Protein AF-N1PRI1-F1 (afdb_monomer_lite)

Structure (mmCIF, N/CA/C/O backbone):
data_AF-N1PRI1-F1
#
_entry.id   AF-N1PRI1-F1
#
loop_
_atom_site.group_PDB
_atom_site.id
_atom_site.type_symbol
_atom_site.label_atom_id
_atom_site.label_alt_id
_atom_site.label_comp_id
_atom_site.label_asym_id
_atom_site.label_entity_id
_atom_site.label_seq_id
_atom_site.pdbx_PDB_ins_code
_atom_site.Cartn_x
_atom_site.Cartn_y
_atom_site.Cartn_z
_atom_site.occupancy
_atom_site.B_iso_or_equiv
_atom_site.auth_seq_id
_atom_site.auth_comp_id
_atom_site.auth_asym_id
_atom_site.auth_atom_id
_atom_site.pdbx_PDB_model_num
ATOM 1 N N . MET A 1 1 ? -29.665 56.316 53.469 1.00 35.09 1 MET A N 1
ATOM 2 C CA . MET A 1 1 ? -28.382 56.824 52.948 1.00 35.09 1 MET A CA 1
ATOM 3 C C . MET A 1 1 ? -27.342 55.736 53.162 1.00 35.09 1 MET A C 1
ATOM 5 O O . MET A 1 1 ? -27.206 55.284 54.284 1.00 35.09 1 MET A O 1
ATOM 9 N N . ILE A 1 2 ? -26.775 55.249 52.055 1.00 40.19 2 ILE A N 1
ATOM 10 C CA . ILE A 1 2 ? -25.400 54.769 51.827 1.00 40.19 2 ILE A CA 1
ATOM 11 C C . ILE A 1 2 ? -24.585 54.358 53.072 1.00 40.19 2 ILE A C 1
ATOM 13 O O . ILE A 1 2 ? -24.316 55.205 53.916 1.00 40.19 2 ILE A O 1
ATOM 17 N N . SER A 1 3 ? -24.098 53.111 53.114 1.00 43.28 3 SER A N 1
ATOM 18 C CA . SER A 1 3 ? -22.657 52.758 53.095 1.00 43.28 3 SER A CA 1
ATOM 19 C C . SER A 1 3 ? -22.428 51.324 53.596 1.00 43.28 3 SER A C 1
ATOM 21 O O . SER A 1 3 ? -23.046 50.913 54.574 1.00 43.28 3 SER A O 1
ATOM 23 N N . GLY A 1 4 ? -21.543 50.569 52.937 1.00 40.75 4 GLY A N 1
ATOM 24 C CA . GLY A 1 4 ? -21.143 49.226 53.377 1.00 40.75 4 GLY A CA 1
ATOM 25 C C . GLY A 1 4 ? -20.496 48.369 52.291 1.00 40.75 4 GLY A C 1
ATOM 26 O O . GLY A 1 4 ? -20.922 47.246 52.053 1.00 40.75 4 GLY A O 1
ATOM 27 N N . LEU A 1 5 ? -19.512 48.935 51.593 1.00 53.53 5 LEU A N 1
ATOM 28 C CA . LEU A 1 5 ? -18.576 48.227 50.728 1.00 53.53 5 LEU A CA 1
ATOM 29 C C . LEU A 1 5 ? -17.560 47.531 51.645 1.00 53.53 5 LEU A C 1
ATOM 31 O O . LEU A 1 5 ? -16.756 48.243 52.223 1.00 53.53 5 LEU A O 1
ATOM 35 N N . GLU A 1 6 ? -17.619 46.208 51.820 1.00 56.66 6 GLU A N 1
ATOM 36 C CA . GLU A 1 6 ? -16.522 45.378 52.360 1.00 56.66 6 GLU A CA 1
ATOM 37 C C . GLU A 1 6 ? -16.972 43.915 52.467 1.00 56.66 6 GLU A C 1
ATOM 39 O O . GLU A 1 6 ? -17.713 43.546 53.370 1.00 56.66 6 GLU A O 1
ATOM 44 N N . ALA A 1 7 ? -16.540 43.087 51.514 1.00 46.94 7 ALA A N 1
ATOM 45 C CA . ALA A 1 7 ? -16.162 41.688 51.734 1.00 46.94 7 ALA A CA 1
ATOM 46 C C . ALA A 1 7 ? -15.717 41.090 50.392 1.00 46.94 7 ALA A C 1
ATOM 48 O O . ALA A 1 7 ? -16.424 40.305 49.760 1.00 46.94 7 ALA A O 1
ATOM 49 N N . LEU A 1 8 ? -14.518 41.477 49.950 1.00 44.34 8 LEU A N 1
ATOM 50 C CA . LEU A 1 8 ? -13.721 40.602 49.097 1.00 44.34 8 LEU A CA 1
ATOM 51 C C . LEU A 1 8 ? -13.393 39.366 49.943 1.00 44.34 8 LEU A C 1
ATOM 53 O O . LEU A 1 8 ? -12.513 39.406 50.800 1.00 44.34 8 LEU A O 1
ATOM 57 N N . GLY A 1 9 ? -14.172 38.302 49.752 1.00 42.59 9 GLY A N 1
ATOM 58 C CA . GLY A 1 9 ? -13.832 36.977 50.255 1.00 42.59 9 GLY A CA 1
ATOM 59 C C . GLY A 1 9 ? -12.547 36.469 49.586 1.00 42.59 9 GLY A C 1
ATOM 60 O O . GLY A 1 9 ? -12.235 36.900 48.472 1.00 42.59 9 GLY A O 1
ATOM 61 N N . PRO A 1 10 ? -11.781 35.587 50.248 1.00 40.31 10 PRO A N 1
ATOM 62 C CA . PRO A 1 10 ? -10.450 35.202 49.798 1.00 40.31 10 PRO A CA 1
ATOM 63 C C . PRO A 1 10 ? -10.501 34.542 48.419 1.00 40.31 10 PRO A C 1
ATOM 65 O O . PRO A 1 10 ? -11.235 33.576 48.202 1.00 40.31 10 PRO A O 1
ATOM 68 N N . ILE A 1 11 ? -9.676 35.043 47.501 1.00 51.69 11 ILE A N 1
ATOM 69 C CA . ILE A 1 11 ? -9.308 34.373 46.252 1.00 51.69 11 ILE A CA 1
ATOM 70 C C . ILE A 1 11 ? -8.342 33.239 46.623 1.00 51.69 11 ILE A C 1
ATOM 72 O O . ILE A 1 11 ? -7.149 33.353 46.396 1.00 51.69 11 ILE A O 1
ATOM 76 N N . GLU A 1 12 ? -8.818 32.169 47.260 1.00 45.78 12 GLU A N 1
ATOM 77 C CA . GLU A 1 12 ? -7.990 30.992 47.565 1.00 45.78 12 GLU A CA 1
ATOM 78 C C . GLU A 1 12 ? -8.830 29.707 47.567 1.00 45.78 12 GLU A C 1
ATOM 80 O O . GLU A 1 12 ? -9.237 29.211 48.610 1.00 45.78 12 GLU A O 1
ATOM 85 N N . GLN A 1 13 ? -9.109 29.184 46.368 1.00 46.59 13 GLN A N 1
ATOM 86 C CA . GLN A 1 13 ? -8.944 27.765 45.995 1.00 46.59 13 GLN A CA 1
ATOM 87 C C . G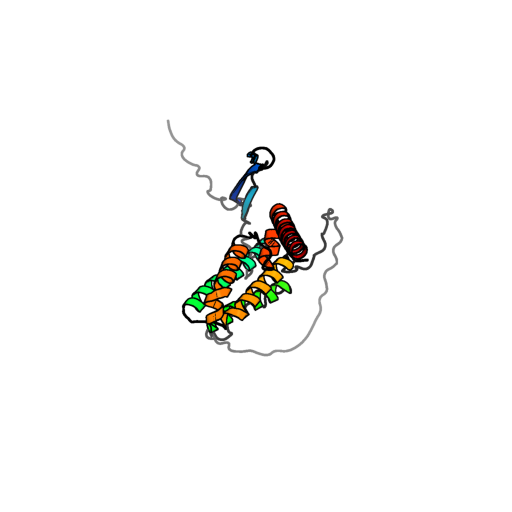LN A 1 13 ? -9.449 27.535 44.559 1.00 46.59 13 GLN A C 1
ATOM 89 O O . GLN A 1 13 ? -10.371 26.766 44.301 1.00 46.59 13 GLN A O 1
ATOM 94 N N . GLU A 1 14 ? -8.816 28.181 43.576 1.00 39.38 14 GLU A N 1
ATOM 95 C CA . GLU A 1 14 ? -8.941 27.730 42.178 1.00 39.38 14 GLU A CA 1
ATOM 96 C C . GLU A 1 14 ? -8.109 26.458 41.897 1.00 39.38 14 GLU A C 1
ATOM 98 O O . GLU A 1 14 ? -8.279 25.813 40.865 1.00 39.38 14 GLU A O 1
ATOM 103 N N . ASP A 1 15 ? -7.267 26.032 42.846 1.00 44.34 15 ASP A N 1
ATOM 104 C CA . ASP A 1 15 ? -6.303 24.933 42.680 1.00 44.34 15 ASP A CA 1
ATOM 105 C C . ASP A 1 15 ? -6.843 23.522 42.959 1.00 44.34 15 ASP A C 1
ATOM 107 O O . ASP A 1 15 ? -6.102 22.538 42.874 1.00 44.34 15 ASP A O 1
ATOM 111 N N . GLN A 1 16 ? -8.135 23.385 43.262 1.00 42.91 16 GLN A N 1
ATOM 112 C CA . GLN A 1 16 ? -8.762 22.075 43.447 1.00 42.91 16 GLN A CA 1
ATOM 113 C C . GLN A 1 16 ? -9.987 21.886 42.551 1.00 42.91 16 GLN A C 1
ATOM 115 O O . GLN A 1 16 ? -10.938 21.199 42.913 1.00 42.91 16 GLN A O 1
ATOM 120 N N . ARG A 1 17 ? -9.936 22.418 41.318 1.00 50.69 17 ARG A N 1
ATOM 121 C CA . ARG A 1 17 ? -10.640 21.741 40.225 1.00 50.69 17 ARG A CA 1
ATOM 122 C C . ARG A 1 17 ? -10.012 20.360 40.120 1.00 50.69 17 ARG A C 1
ATOM 124 O O . ARG A 1 17 ? -8.862 20.218 39.707 1.00 50.69 17 ARG A O 1
ATOM 131 N N . THR A 1 18 ? -10.757 19.358 40.572 1.00 50.12 18 THR A N 1
ATOM 132 C CA . THR A 1 18 ? -10.599 17.969 40.152 1.00 50.12 18 THR A CA 1
ATOM 133 C C . THR A 1 18 ? -10.164 17.993 38.694 1.00 50.12 18 THR A C 1
ATOM 135 O O . THR A 1 18 ? -10.888 18.516 37.853 1.00 50.12 18 THR A O 1
ATOM 138 N N . LEU A 1 19 ? -8.925 17.574 38.420 1.00 54.62 19 LEU A N 1
ATOM 139 C CA . LEU A 1 19 ? -8.371 17.599 37.073 1.00 54.62 19 LEU A CA 1
ATOM 140 C C . LEU A 1 19 ? -9.194 16.598 36.258 1.00 54.62 19 LEU A C 1
ATOM 142 O O . LEU A 1 19 ? -8.929 15.396 36.283 1.00 54.62 19 LEU A O 1
ATOM 146 N N . SER A 1 20 ? -10.280 17.086 35.669 1.00 59.09 20 SER A N 1
ATOM 147 C CA . SER A 1 20 ? -11.263 16.281 34.976 1.00 59.09 20 SER A CA 1
ATOM 148 C C . SER A 1 20 ? -10.595 15.683 33.757 1.00 59.09 20 SER A C 1
ATOM 150 O O . SER A 1 20 ? -9.851 16.358 33.046 1.00 59.09 20 SER A O 1
ATOM 152 N N . VAL A 1 21 ? -10.854 14.399 33.541 1.00 63.84 21 VAL A N 1
ATOM 153 C CA . VAL A 1 21 ? -10.575 13.767 32.261 1.00 63.84 21 VAL A CA 1
ATOM 154 C C . VAL A 1 21 ? -11.365 14.546 31.213 1.00 63.84 21 VAL A C 1
ATOM 156 O O . VAL A 1 21 ? -12.588 14.617 31.307 1.00 63.84 21 VAL A O 1
ATOM 159 N N . ASP A 1 22 ? -10.654 15.185 30.289 1.00 77.75 22 ASP A N 1
ATOM 160 C CA . ASP A 1 22 ? -11.264 15.979 29.225 1.00 77.75 22 ASP A CA 1
ATOM 161 C C . ASP A 1 22 ? -11.298 15.134 27.950 1.00 77.75 22 ASP A C 1
ATOM 163 O O . ASP A 1 22 ? -10.273 14.583 27.537 1.00 77.75 22 ASP A O 1
ATOM 167 N N . GLU A 1 23 ? -12.477 14.970 27.357 1.00 77.25 23 GLU A N 1
ATOM 168 C CA . GLU A 1 23 ? -12.647 14.228 26.108 1.00 77.25 23 GLU A CA 1
ATOM 169 C C . GLU A 1 23 ? -12.799 15.214 24.953 1.00 77.25 23 GLU A C 1
ATOM 171 O O . GLU A 1 23 ? -13.823 15.879 24.808 1.00 77.25 23 GLU A O 1
ATOM 176 N N . LEU A 1 24 ? -11.770 15.291 24.105 1.00 83.62 24 LEU A N 1
ATOM 177 C CA . LEU A 1 24 ? -11.766 16.168 22.942 1.00 83.62 24 LEU A CA 1
ATOM 178 C C . LEU A 1 24 ? -12.194 15.382 21.691 1.00 83.62 24 LEU A C 1
ATOM 180 O O . LEU A 1 24 ? -11.434 14.517 21.234 1.00 83.62 24 LEU A O 1
ATOM 184 N N . PRO A 1 25 ? -13.368 15.661 21.094 1.00 85.50 25 PRO A N 1
ATOM 185 C CA . PRO A 1 25 ? -13.750 15.059 19.822 1.00 85.50 25 PRO A CA 1
ATOM 186 C C . PRO A 1 25 ? -12.818 15.552 18.707 1.00 85.50 25 PRO A C 1
ATOM 188 O O . PRO A 1 25 ? -12.621 16.752 18.534 1.00 85.50 25 PRO A O 1
ATOM 191 N N . LEU A 1 26 ? -12.249 14.626 17.934 1.00 85.81 26 LEU A N 1
ATOM 192 C CA . LEU A 1 26 ? -11.377 14.942 16.800 1.00 85.81 26 LEU A CA 1
ATOM 193 C C . LEU A 1 26 ? -12.099 14.857 15.463 1.00 85.81 26 LEU A C 1
ATOM 195 O O . LEU A 1 26 ? -11.961 15.736 14.617 1.00 85.81 26 LEU A O 1
ATOM 199 N N . LEU A 1 27 ? -12.800 13.746 15.239 1.00 89.44 27 LEU A N 1
ATOM 200 C CA . LEU A 1 27 ? -13.385 13.433 13.944 1.00 89.44 27 LEU A CA 1
ATOM 201 C C . LEU A 1 27 ? -14.678 12.655 14.132 1.00 89.44 27 LEU A C 1
ATOM 203 O O . LEU A 1 27 ? -14.721 11.671 14.867 1.00 89.44 27 LEU A O 1
ATOM 207 N N . GLN A 1 28 ? -15.711 13.077 13.415 1.00 88.69 28 GLN A N 1
ATOM 208 C CA . GLN A 1 28 ? -16.964 12.354 13.288 1.00 88.69 28 GLN A CA 1
ATOM 209 C C . GLN A 1 28 ? -17.049 11.772 11.879 1.00 88.69 28 GLN A C 1
ATOM 211 O O . GLN A 1 28 ? -16.895 12.494 10.895 1.00 88.69 28 GLN A O 1
ATOM 216 N N . ALA A 1 29 ? -17.279 10.468 11.786 1.00 90.12 29 ALA A N 1
ATOM 217 C CA . ALA A 1 29 ? -17.474 9.772 10.528 1.00 90.12 29 ALA A CA 1
ATOM 218 C C . ALA A 1 29 ? -18.963 9.471 10.326 1.00 90.12 29 ALA A C 1
ATOM 220 O O . ALA A 1 29 ? -19.576 8.745 11.115 1.00 90.12 29 ALA A O 1
ATOM 221 N N . ASP A 1 30 ? -19.503 10.025 9.245 1.00 90.50 30 ASP A N 1
ATOM 222 C CA . ASP A 1 30 ? -20.792 9.665 8.665 1.00 90.50 30 ASP A CA 1
ATOM 223 C C . ASP A 1 30 ? -20.547 8.935 7.339 1.00 90.50 30 ASP A C 1
ATOM 225 O O . ASP A 1 30 ? -19.626 9.285 6.595 1.00 90.50 30 ASP A O 1
ATOM 229 N N . LEU A 1 31 ? -21.336 7.903 7.048 1.00 89.31 31 LEU A N 1
ATOM 230 C CA . LEU A 1 31 ? -21.209 7.127 5.819 1.00 89.31 31 LEU A CA 1
ATOM 231 C C . LEU A 1 31 ? -22.583 6.899 5.211 1.00 89.31 31 LEU A C 1
ATOM 233 O O . LEU A 1 31 ? -23.455 6.277 5.816 1.00 89.31 31 LEU A O 1
ATOM 237 N N . VAL A 1 32 ? -22.713 7.323 3.962 1.00 90.19 32 VAL A N 1
ATOM 238 C CA . VAL A 1 32 ? -23.894 7.125 3.132 1.00 90.19 32 VAL A CA 1
ATOM 239 C C . VAL A 1 32 ? -23.464 6.367 1.878 1.00 90.19 32 VAL A C 1
ATOM 241 O O . VAL A 1 32 ? -22.470 6.724 1.246 1.00 90.19 32 VAL A O 1
ATOM 244 N N . TRP A 1 33 ? -24.178 5.301 1.521 1.00 88.81 33 TRP A N 1
ATOM 245 C CA . TRP A 1 33 ? -23.882 4.480 0.347 1.00 88.81 33 TRP A CA 1
ATOM 246 C C . TRP A 1 33 ? -25.154 4.098 -0.412 1.00 88.81 33 TRP A C 1
ATOM 248 O O . TRP A 1 33 ? -26.222 3.943 0.172 1.00 88.81 33 TRP A O 1
ATOM 258 N N . GLY A 1 34 ? -25.042 3.931 -1.730 1.00 88.06 34 GLY A N 1
ATOM 259 C CA . GLY A 1 34 ? -26.132 3.440 -2.575 1.00 88.06 34 GLY A CA 1
ATOM 260 C C . GLY A 1 34 ? -26.097 1.918 -2.701 1.00 88.06 34 GLY A C 1
ATOM 261 O O . GLY A 1 34 ? -25.060 1.346 -3.043 1.00 88.06 34 GLY A O 1
ATOM 262 N N . ASP A 1 35 ? -27.225 1.253 -2.457 1.00 81.50 35 ASP A N 1
ATOM 263 C CA . ASP A 1 35 ? -27.382 -0.170 -2.751 1.00 81.50 35 ASP A CA 1
ATOM 264 C C . ASP A 1 35 ? -27.640 -0.367 -4.251 1.00 81.50 35 ASP A C 1
ATOM 266 O O . ASP A 1 35 ? -28.755 -0.201 -4.753 1.00 81.50 35 ASP A O 1
ATOM 270 N N . ILE A 1 36 ? -26.585 -0.739 -4.976 1.00 80.88 36 ILE A N 1
ATOM 271 C CA . ILE A 1 36 ? -26.629 -1.006 -6.419 1.00 80.88 36 ILE A CA 1
ATOM 272 C C . ILE A 1 36 ? -27.557 -2.169 -6.802 1.00 80.88 36 ILE A C 1
ATOM 274 O O . ILE A 1 36 ? -28.016 -2.217 -7.939 1.00 80.88 36 ILE A O 1
ATOM 278 N N . VAL A 1 37 ? -27.865 -3.091 -5.883 1.00 79.56 37 VAL A N 1
ATOM 279 C CA . VAL A 1 37 ? -28.761 -4.228 -6.152 1.00 79.56 37 VAL A CA 1
ATOM 280 C C . VAL A 1 37 ? -30.225 -3.817 -5.984 1.00 79.56 37 VAL A C 1
ATOM 282 O O . VAL A 1 37 ? -31.108 -4.372 -6.632 1.00 79.56 37 VAL A O 1
ATOM 285 N N . ARG A 1 38 ? -30.494 -2.803 -5.155 1.00 80.75 38 ARG A N 1
ATOM 286 C CA . ARG A 1 38 ? -31.843 -2.296 -4.858 1.00 80.75 38 ARG A CA 1
ATOM 287 C C . ARG A 1 38 ? -32.120 -0.946 -5.520 1.00 80.75 38 ARG A C 1
ATOM 289 O O . ARG A 1 38 ? -32.658 -0.040 -4.891 1.00 80.75 38 ARG A O 1
ATOM 296 N N . GLY A 1 39 ? -31.731 -0.793 -6.787 1.00 79.69 39 GLY A N 1
ATOM 297 C CA . GLY A 1 39 ? -32.050 0.406 -7.573 1.00 79.69 39 GLY A CA 1
ATOM 298 C C . GLY A 1 39 ? -31.379 1.688 -7.071 1.00 79.69 39 GLY A C 1
ATOM 299 O O . GLY A 1 39 ? -31.950 2.764 -7.208 1.00 79.69 39 GLY A O 1
ATOM 300 N N . CYS A 1 40 ? -30.183 1.581 -6.482 1.00 81.88 40 CYS A N 1
ATOM 301 C CA . CYS A 1 40 ? -29.438 2.701 -5.901 1.00 81.88 40 CYS A CA 1
ATOM 302 C C . CYS A 1 40 ? -30.160 3.381 -4.721 1.00 81.88 40 CYS A C 1
ATOM 304 O O . CYS A 1 40 ? -30.001 4.578 -4.486 1.00 81.88 40 CYS A O 1
ATOM 306 N N . GLN A 1 41 ? -30.950 2.618 -3.957 1.00 88.00 41 GLN A N 1
ATOM 307 C CA . GLN A 1 41 ? -31.497 3.075 -2.679 1.00 88.00 41 GLN A CA 1
ATOM 308 C C . GLN A 1 41 ? -30.363 3.545 -1.760 1.00 88.00 41 GLN A C 1
ATOM 310 O O . GLN A 1 41 ? -29.418 2.803 -1.486 1.00 88.00 41 GLN A O 1
ATOM 315 N N . ILE A 1 42 ? -30.459 4.788 -1.294 1.00 90.44 42 ILE A N 1
ATOM 316 C CA . ILE A 1 42 ? -29.455 5.404 -0.429 1.00 90.44 42 ILE A CA 1
ATOM 317 C C . ILE A 1 42 ? -29.655 4.884 0.998 1.00 90.44 42 ILE A C 1
ATOM 319 O O . ILE A 1 42 ? -30.713 5.062 1.595 1.00 90.44 42 ILE A O 1
ATOM 323 N N . SER A 1 43 ? -28.630 4.235 1.540 1.00 88.62 43 SER A N 1
ATOM 324 C CA . SER A 1 43 ? -28.539 3.769 2.925 1.00 88.62 43 SER A CA 1
ATOM 325 C C . SER A 1 43 ? -27.480 4.578 3.671 1.00 88.62 43 SER A C 1
ATOM 327 O O . SER A 1 43 ? -26.519 5.049 3.069 1.00 88.62 43 SER A O 1
ATOM 329 N N . GLN A 1 44 ? -27.641 4.738 4.982 1.00 91.00 44 GLN A N 1
ATOM 330 C CA . GLN A 1 44 ? -26.703 5.483 5.824 1.00 91.00 44 GLN A CA 1
ATOM 331 C C . GLN A 1 44 ? -26.342 4.699 7.081 1.00 91.00 44 GLN A C 1
ATOM 333 O O . GLN A 1 44 ? -27.068 3.787 7.491 1.00 91.00 44 GLN A O 1
ATOM 338 N N . LEU A 1 45 ? -25.217 5.050 7.698 1.00 84.94 45 LEU A N 1
ATOM 339 C CA . LEU A 1 45 ? -24.779 4.427 8.936 1.00 84.94 45 LEU A CA 1
ATOM 340 C C . LEU A 1 45 ? -25.774 4.781 10.059 1.00 84.94 45 LEU A C 1
ATOM 342 O O . LEU A 1 45 ? -26.101 5.951 10.243 1.00 84.94 45 LEU A O 1
ATOM 346 N N . PRO A 1 46 ? -26.273 3.801 10.834 1.00 83.81 46 PRO A N 1
ATOM 347 C CA . PRO A 1 46 ? -27.324 4.056 11.821 1.00 83.81 46 PRO A CA 1
ATOM 348 C C . PRO A 1 46 ? -26.843 4.897 13.011 1.00 83.81 46 PRO A C 1
ATOM 350 O O . PRO A 1 46 ? -27.661 5.450 13.743 1.00 83.81 46 PRO A O 1
ATOM 353 N N . ARG A 1 47 ? -25.526 4.958 13.244 1.00 84.25 47 ARG A N 1
ATOM 354 C CA . ARG A 1 47 ? -24.896 5.758 14.298 1.00 84.25 47 ARG A CA 1
ATOM 355 C C . ARG A 1 47 ? -23.592 6.343 13.783 1.00 84.25 47 ARG A C 1
ATOM 357 O O . ARG A 1 47 ? -22.745 5.609 13.289 1.00 84.25 47 ARG A O 1
ATOM 364 N N . LEU A 1 48 ? -23.426 7.645 13.949 1.00 86.94 48 LEU A N 1
ATOM 365 C CA . LEU A 1 48 ? -22.187 8.348 13.635 1.00 86.94 48 LEU A CA 1
ATOM 366 C C . LEU A 1 48 ? -21.047 7.802 14.505 1.00 86.94 48 LEU A C 1
ATOM 368 O O . LEU A 1 48 ? -21.223 7.608 15.709 1.00 86.94 48 LEU A O 1
ATOM 372 N N . SER A 1 49 ? -19.884 7.549 13.907 1.00 85.12 49 SER A N 1
ATOM 373 C CA . SER A 1 49 ? -18.709 7.080 14.648 1.00 85.12 49 SER A CA 1
ATOM 374 C C . SER A 1 49 ? -17.853 8.274 15.061 1.00 85.12 49 SER A C 1
ATOM 376 O O . SER A 1 49 ? -17.393 9.019 14.198 1.00 85.12 49 SER A O 1
ATOM 378 N N . LEU A 1 50 ? -17.609 8.447 16.361 1.00 86.31 50 LEU A N 1
ATOM 379 C CA . LEU A 1 50 ? -16.799 9.539 16.905 1.00 86.31 50 LEU A CA 1
ATOM 380 C C . LEU A 1 50 ? -15.416 9.031 17.328 1.00 86.31 50 LEU A C 1
ATOM 382 O O . LEU A 1 50 ? -15.304 8.086 18.105 1.00 86.31 50 LEU A O 1
ATOM 386 N N . LEU A 1 51 ? -14.365 9.683 16.840 1.00 86.25 51 LEU A N 1
ATOM 387 C CA . LEU A 1 51 ? -13.010 9.558 17.362 1.00 86.25 51 LEU A CA 1
ATOM 388 C C . LEU A 1 51 ? -12.766 10.710 18.340 1.00 86.25 51 LEU A C 1
ATOM 390 O O . LEU A 1 51 ? -12.769 11.868 17.924 1.00 86.25 51 LEU A O 1
ATOM 394 N N . ALA A 1 52 ? -12.523 10.395 19.610 1.00 86.69 52 ALA A N 1
ATOM 395 C CA . ALA A 1 52 ? -12.165 11.361 20.647 1.00 86.69 52 ALA A CA 1
ATOM 396 C C . ALA A 1 52 ? -10.798 11.020 21.261 1.00 86.69 52 ALA A C 1
ATOM 398 O O . ALA A 1 52 ? -10.391 9.856 21.277 1.00 86.69 52 ALA A O 1
ATOM 399 N N . ILE A 1 53 ? -10.082 12.035 21.748 1.00 83.19 53 ILE A N 1
ATOM 400 C CA . ILE A 1 53 ? -8.896 11.859 22.590 1.00 83.19 53 ILE A CA 1
ATOM 401 C C . ILE A 1 53 ? -9.283 12.143 24.032 1.00 83.19 53 ILE A C 1
ATOM 403 O O . ILE A 1 53 ? -9.766 13.224 24.355 1.00 83.19 53 ILE A O 1
ATOM 407 N N . THR A 1 54 ? -8.985 11.184 24.897 1.00 80.19 54 THR A N 1
ATOM 408 C CA . THR A 1 54 ? -9.089 11.337 26.342 1.00 80.19 54 THR A CA 1
ATOM 409 C C . THR A 1 54 ? -7.795 11.949 26.878 1.00 80.19 54 THR A C 1
ATOM 411 O O . THR A 1 54 ? -6.737 11.313 26.870 1.00 80.19 54 THR A O 1
ATOM 414 N N . MET A 1 55 ? -7.864 13.192 27.342 1.00 79.75 55 MET A N 1
ATOM 415 C CA . MET A 1 55 ? -6.754 13.879 27.988 1.00 79.75 55 MET A CA 1
ATOM 416 C C . MET A 1 55 ? -6.709 13.467 29.457 1.00 79.75 55 MET A C 1
ATOM 418 O O . MET A 1 55 ? -7.597 13.788 30.248 1.00 79.75 55 MET A O 1
ATOM 422 N N . LEU A 1 56 ? -5.661 12.731 29.824 1.00 75.12 56 LEU A N 1
ATOM 423 C CA . LEU A 1 56 ? -5.430 12.350 31.211 1.00 75.12 56 LEU A CA 1
ATOM 424 C C . LEU A 1 56 ? -4.723 13.490 31.952 1.00 75.12 56 LEU A C 1
ATOM 426 O O . LEU A 1 56 ? -3.773 14.077 31.422 1.00 75.12 56 LEU A O 1
ATOM 430 N N . PRO A 1 57 ? -5.142 13.797 33.187 1.00 73.31 57 PRO A N 1
ATOM 431 C CA . PRO A 1 57 ? -4.546 14.877 33.947 1.00 73.31 57 PRO A CA 1
ATOM 432 C C . PRO A 1 57 ? -3.082 14.574 34.286 1.00 73.31 57 PRO A C 1
ATOM 434 O O . PRO A 1 57 ? -2.735 13.477 34.728 1.00 73.31 57 PRO A O 1
ATOM 437 N N . SER A 1 58 ? -2.205 15.562 34.090 1.00 63.31 58 SER A N 1
ATOM 438 C CA . SER A 1 58 ? -0.784 15.430 34.422 1.00 63.31 58 SER A CA 1
ATOM 439 C C . SER A 1 58 ? -0.615 15.313 35.940 1.00 63.31 58 SER A C 1
ATOM 441 O O . SER A 1 58 ? -0.873 16.261 36.685 1.00 63.31 58 SER A O 1
ATOM 443 N N . SER A 1 59 ? -0.211 14.134 36.423 1.00 58.50 59 SER A N 1
ATOM 444 C CA . SER A 1 59 ? 0.035 13.913 37.849 1.00 58.50 59 SER A CA 1
ATOM 445 C C . SER A 1 59 ? 1.258 14.717 38.298 1.00 58.50 59 SER A C 1
ATOM 447 O O . SER A 1 59 ? 2.394 14.390 37.956 1.00 58.50 59 SER A O 1
ATOM 449 N N . LYS A 1 60 ? 1.037 15.758 39.113 1.00 57.84 60 LYS A N 1
ATOM 450 C CA . LYS A 1 60 ? 2.083 16.646 39.663 1.00 57.84 60 LYS A CA 1
ATOM 451 C C . LYS A 1 60 ? 3.077 15.942 40.621 1.00 57.84 60 LYS A C 1
ATOM 453 O O . LYS A 1 60 ? 3.950 16.602 41.170 1.00 57.84 60 LYS A O 1
ATOM 458 N N . LYS A 1 61 ? 2.981 14.618 40.831 1.00 54.44 61 LYS A N 1
ATOM 459 C CA . LYS A 1 61 ? 3.876 13.820 41.702 1.00 54.44 61 LYS A CA 1
ATOM 460 C C . LYS A 1 61 ? 4.888 12.947 40.938 1.00 54.44 61 LYS A C 1
ATOM 462 O O . LYS A 1 61 ? 5.288 11.900 41.435 1.00 54.44 61 LYS A O 1
ATOM 467 N N . ALA A 1 62 ? 5.333 13.355 39.750 1.00 49.88 62 ALA A N 1
ATOM 468 C CA . ALA A 1 62 ? 6.485 12.733 39.088 1.00 49.88 62 ALA A CA 1
ATOM 469 C C . ALA A 1 62 ? 7.787 13.445 39.496 1.00 49.88 62 ALA A C 1
ATOM 471 O O . ALA A 1 62 ? 8.442 14.113 38.698 1.00 49.88 62 ALA A O 1
ATOM 472 N N . THR A 1 63 ? 8.156 13.328 40.771 1.00 52.88 63 THR A N 1
ATOM 473 C CA . THR A 1 63 ? 9.509 13.655 41.227 1.00 52.88 63 THR A CA 1
ATOM 474 C C . THR A 1 63 ? 10.443 12.588 40.636 1.00 52.88 63 THR A C 1
ATOM 476 O O . THR A 1 63 ? 10.312 11.413 40.956 1.00 52.88 63 THR A O 1
ATOM 479 N N . TYR A 1 64 ? 11.349 13.002 39.745 1.00 54.09 64 TYR A N 1
ATOM 480 C CA . TYR A 1 64 ? 12.364 12.185 39.055 1.00 54.09 64 TYR A CA 1
ATOM 481 C C . TYR A 1 64 ? 11.868 11.213 37.956 1.00 54.09 64 TYR A C 1
ATOM 483 O O . TYR A 1 64 ? 11.771 10.004 38.131 1.00 54.09 64 TYR A O 1
ATOM 491 N N . GLY A 1 65 ? 11.704 11.744 36.737 1.00 57.75 65 GLY A N 1
ATOM 492 C CA . GLY A 1 65 ? 12.297 11.111 35.546 1.00 57.75 65 GLY A CA 1
ATOM 493 C C . GLY A 1 65 ? 11.461 10.161 34.679 1.00 57.75 65 GLY A C 1
ATOM 494 O O . GLY A 1 65 ? 11.988 9.696 33.669 1.00 57.75 65 GLY A O 1
ATOM 495 N N . ARG A 1 66 ? 10.186 9.876 34.976 1.00 54.88 66 ARG A N 1
ATOM 496 C CA . ARG A 1 66 ? 9.351 9.081 34.050 1.00 54.88 66 ARG A CA 1
ATOM 497 C C . ARG A 1 66 ? 7.872 9.481 34.092 1.00 54.88 66 ARG A C 1
ATOM 499 O O . ARG A 1 66 ? 7.330 9.606 35.189 1.00 54.88 66 ARG A O 1
ATOM 506 N N . PRO A 1 67 ? 7.200 9.671 32.939 1.00 51.81 67 PRO A N 1
ATOM 507 C CA . PRO A 1 67 ? 5.750 9.839 32.916 1.00 51.81 67 PRO A CA 1
ATOM 508 C C . PRO A 1 67 ? 5.062 8.605 33.528 1.00 51.81 67 PRO A C 1
ATOM 510 O O . PRO A 1 67 ? 5.428 7.471 33.225 1.00 51.81 67 PRO A O 1
ATOM 513 N N . VAL A 1 68 ? 4.094 8.850 34.420 1.00 56.25 68 VAL A N 1
ATOM 514 C CA . VAL A 1 68 ? 3.346 7.835 35.198 1.00 56.25 68 VAL A CA 1
ATOM 515 C C . VAL A 1 68 ? 2.157 7.263 34.411 1.00 56.25 68 VAL A C 1
ATOM 517 O O . VAL A 1 68 ? 1.554 6.278 34.828 1.00 56.25 68 VAL A O 1
ATOM 520 N N . THR A 1 69 ? 1.820 7.828 33.248 1.00 52.12 69 THR A N 1
ATOM 521 C CA . THR A 1 69 ? 0.846 7.197 32.356 1.00 52.12 69 THR A CA 1
ATOM 522 C C . THR A 1 69 ? 1.454 5.910 31.789 1.00 52.12 69 THR A C 1
ATOM 524 O O . THR A 1 69 ? 2.535 5.963 31.193 1.00 52.12 69 THR A O 1
ATOM 527 N N . PRO A 1 70 ? 0.811 4.738 31.968 1.00 50.84 70 PRO A N 1
ATOM 528 C CA . PRO A 1 70 ? 1.272 3.530 31.303 1.00 50.84 70 PRO A CA 1
ATOM 529 C C . PRO A 1 70 ? 1.281 3.807 29.793 1.00 50.84 70 PRO A C 1
ATOM 531 O O . PRO A 1 70 ? 0.318 4.393 29.287 1.00 50.84 70 PRO A O 1
ATOM 534 N N . PRO A 1 71 ? 2.355 3.457 29.062 1.00 59.75 71 PRO A N 1
ATOM 535 C CA . PR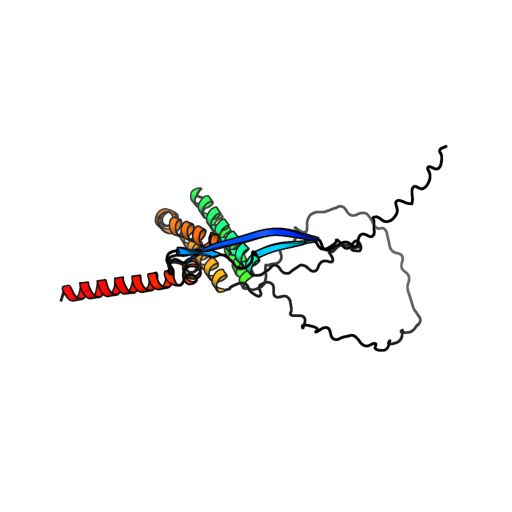O A 1 71 ? 2.387 3.657 27.623 1.00 59.75 71 PRO A CA 1
ATOM 536 C C . PRO A 1 71 ? 1.234 2.854 27.029 1.00 59.75 71 PRO A C 1
ATOM 538 O O . PRO A 1 71 ? 1.263 1.625 27.069 1.00 59.75 71 PRO A O 1
ATOM 541 N N . ILE A 1 72 ? 0.205 3.542 26.527 1.00 58.62 72 ILE A N 1
ATOM 542 C CA . ILE A 1 72 ? -0.902 2.885 25.836 1.00 58.62 72 ILE A CA 1
ATOM 543 C C . ILE A 1 72 ? -0.270 2.110 24.675 1.00 58.62 72 ILE A C 1
ATOM 545 O O . ILE A 1 72 ? 0.391 2.728 23.829 1.00 58.62 72 ILE A O 1
ATOM 549 N N . PRO A 1 73 ? -0.415 0.774 24.635 1.00 60.75 73 PRO A N 1
ATOM 550 C CA . PRO A 1 73 ? 0.078 -0.023 23.527 1.00 60.75 73 PRO A CA 1
ATOM 551 C C . PRO A 1 73 ? -0.442 0.545 22.203 1.00 60.75 73 PRO A C 1
ATOM 553 O O . PRO A 1 73 ? -1.643 0.805 22.087 1.00 60.75 73 PRO A O 1
ATOM 556 N N . PRO A 1 74 ? 0.417 0.761 21.192 1.00 72.44 74 PRO A N 1
ATOM 557 C CA . PRO A 1 74 ? -0.063 1.234 19.905 1.00 72.44 74 PRO A CA 1
ATOM 558 C C . PRO A 1 74 ? -1.020 0.192 19.316 1.00 72.44 74 PRO A C 1
ATOM 560 O O . PRO A 1 74 ? -0.691 -0.992 19.245 1.00 72.44 74 PRO A O 1
ATOM 563 N N . HIS A 1 75 ? -2.202 0.637 18.885 1.00 81.31 75 HIS A N 1
ATOM 564 C CA . HIS A 1 75 ? -3.214 -0.257 18.330 1.00 81.31 75 HIS A CA 1
ATOM 565 C C . HIS A 1 75 ? -2.658 -0.995 17.091 1.00 81.31 75 HIS A C 1
ATOM 567 O O . HIS A 1 75 ? -2.106 -0.341 16.197 1.00 81.31 75 HIS A O 1
ATOM 573 N N . PRO A 1 76 ? -2.802 -2.330 16.983 1.00 84.25 76 PRO A N 1
ATOM 574 C CA . PRO A 1 76 ? -2.136 -3.124 15.947 1.00 84.25 76 PRO A CA 1
ATOM 575 C C . PRO A 1 76 ? -2.508 -2.698 14.521 1.00 84.25 76 PRO A C 1
ATOM 577 O O . PRO A 1 76 ? -1.633 -2.644 13.659 1.00 84.25 76 PRO A O 1
ATOM 580 N N . SER A 1 77 ? -3.763 -2.295 14.276 1.00 84.31 77 SER A N 1
ATOM 581 C CA . SER A 1 77 ? -4.181 -1.783 12.959 1.00 84.31 77 SER A CA 1
ATOM 582 C C . SER A 1 77 ? -3.487 -0.471 12.578 1.00 84.31 77 SER A C 1
ATOM 584 O O . SER A 1 77 ? -3.204 -0.241 11.404 1.00 84.31 77 SER A O 1
ATOM 586 N N . VAL A 1 78 ? -3.155 0.375 13.559 1.00 87.06 78 VAL A N 1
ATOM 587 C CA . VAL A 1 78 ? -2.427 1.631 13.333 1.00 87.06 78 VAL A CA 1
ATOM 588 C C . VAL A 1 78 ? -0.973 1.326 12.998 1.00 87.06 78 VAL A C 1
ATOM 590 O O . VAL A 1 78 ? -0.419 1.923 12.077 1.00 87.06 78 VAL A O 1
ATOM 593 N N . VAL A 1 79 ? -0.356 0.376 13.706 1.00 88.31 79 VAL A N 1
ATOM 594 C CA . VAL A 1 79 ? 1.011 -0.074 13.406 1.00 88.31 79 VAL A CA 1
ATOM 595 C C . VAL A 1 79 ? 1.073 -0.687 12.011 1.00 88.31 79 VAL A C 1
ATOM 597 O O . VAL A 1 79 ? 1.903 -0.268 11.210 1.00 88.31 79 VAL A O 1
ATOM 600 N N . GLN A 1 80 ? 0.159 -1.603 11.685 1.00 90.62 80 GLN A N 1
ATOM 601 C CA . GLN A 1 80 ? 0.043 -2.184 10.349 1.00 90.62 80 GLN A CA 1
ATOM 602 C C . GLN A 1 80 ? -0.093 -1.095 9.281 1.00 90.62 80 GLN A C 1
ATOM 604 O O . GLN A 1 80 ? 0.663 -1.085 8.311 1.00 90.62 80 GLN A O 1
ATOM 609 N N . ARG A 1 81 ? -0.996 -0.130 9.491 1.00 93.06 81 ARG A N 1
ATOM 610 C CA . ARG A 1 81 ? -1.217 0.950 8.531 1.00 93.06 81 ARG A CA 1
ATOM 611 C C . ARG A 1 81 ? 0.017 1.829 8.339 1.00 93.06 81 ARG A C 1
ATOM 613 O O . ARG A 1 81 ? 0.321 2.227 7.218 1.00 93.06 81 ARG A O 1
ATOM 620 N N . ARG A 1 82 ? 0.760 2.109 9.412 1.00 92.88 82 ARG A N 1
ATOM 621 C CA . ARG A 1 82 ? 2.042 2.827 9.329 1.00 92.88 82 ARG A CA 1
ATOM 622 C C . ARG A 1 82 ? 3.055 2.065 8.483 1.00 92.88 82 ARG A C 1
ATOM 624 O O . ARG A 1 82 ? 3.764 2.697 7.711 1.00 92.88 82 ARG A O 1
ATOM 631 N N . MET A 1 83 ? 3.096 0.739 8.587 1.00 93.62 83 MET A N 1
ATOM 632 C CA . MET A 1 83 ? 4.010 -0.084 7.789 1.00 93.62 83 MET A CA 1
ATOM 633 C C . MET A 1 83 ? 3.639 -0.125 6.309 1.00 93.62 83 MET A C 1
ATOM 635 O O . MET A 1 83 ? 4.521 -0.030 5.456 1.00 93.62 83 MET A O 1
ATOM 639 N N . GLU A 1 84 ? 2.350 -0.189 5.988 1.00 94.94 84 GLU A N 1
ATOM 640 C CA . GLU A 1 84 ? 1.870 -0.056 4.609 1.00 94.94 84 GLU A CA 1
ATOM 641 C C . GLU A 1 84 ? 2.263 1.308 4.022 1.00 94.94 84 GLU A C 1
ATOM 643 O O . GLU A 1 84 ? 2.897 1.382 2.970 1.00 94.94 84 GLU A O 1
ATOM 648 N N . LEU A 1 85 ? 1.950 2.398 4.730 1.00 96.19 85 LEU A N 1
ATOM 649 C CA . LEU A 1 85 ? 2.254 3.753 4.265 1.00 96.19 85 LEU A CA 1
ATOM 650 C C . LEU A 1 85 ? 3.760 4.001 4.148 1.00 96.19 85 LEU A C 1
ATOM 652 O O . LEU A 1 85 ? 4.192 4.593 3.161 1.00 96.19 85 LEU A O 1
ATOM 656 N N . LEU A 1 86 ? 4.557 3.500 5.097 1.00 95.94 86 LEU A N 1
ATOM 657 C CA . LEU A 1 86 ? 6.015 3.525 5.010 1.00 95.94 86 LEU A CA 1
ATOM 658 C C . LEU A 1 86 ? 6.481 2.822 3.734 1.00 95.94 86 LEU A C 1
ATOM 660 O O . LEU A 1 86 ? 7.226 3.409 2.961 1.00 95.94 86 LEU A O 1
ATOM 664 N N . THR A 1 87 ? 6.004 1.604 3.476 1.00 96.75 87 THR A N 1
ATOM 665 C CA . THR A 1 87 ? 6.377 0.831 2.280 1.00 96.75 87 THR A CA 1
ATOM 666 C C . THR A 1 87 ? 6.057 1.602 0.999 1.00 96.75 87 THR A C 1
ATOM 668 O O . THR A 1 87 ? 6.919 1.756 0.135 1.00 96.75 87 THR A O 1
ATOM 671 N N . SER A 1 88 ? 4.847 2.156 0.902 1.00 97.25 88 SER A N 1
ATOM 672 C CA . SER A 1 88 ? 4.425 2.974 -0.238 1.00 97.25 88 SER A CA 1
ATOM 673 C C . SER A 1 88 ? 5.296 4.222 -0.430 1.00 97.25 88 SER A C 1
ATOM 675 O O . SER A 1 88 ? 5.664 4.556 -1.560 1.00 97.25 88 SER A O 1
ATOM 677 N N . ASP A 1 89 ? 5.638 4.924 0.651 1.00 97.88 89 ASP A N 1
ATOM 678 C CA . ASP A 1 89 ? 6.514 6.096 0.593 1.00 97.88 89 ASP A CA 1
ATOM 679 C C . ASP A 1 89 ? 7.942 5.707 0.174 1.00 97.88 89 ASP A C 1
ATOM 681 O O . ASP A 1 89 ? 8.541 6.371 -0.672 1.00 97.88 89 ASP A O 1
ATOM 685 N N . MET A 1 90 ? 8.473 4.588 0.682 1.00 98.00 90 MET A N 1
ATOM 686 C CA . MET A 1 90 ? 9.820 4.118 0.330 1.00 98.00 90 MET A CA 1
ATOM 687 C C . MET A 1 90 ? 9.904 3.723 -1.143 1.00 98.00 90 MET A C 1
ATOM 689 O O . MET A 1 90 ? 10.861 4.100 -1.816 1.00 98.00 90 MET A O 1
ATOM 693 N N . LEU A 1 91 ? 8.881 3.050 -1.677 1.00 96.75 91 LEU A N 1
ATOM 694 C CA . LEU A 1 91 ? 8.770 2.758 -3.109 1.00 96.75 91 LEU A CA 1
ATOM 695 C C . LEU A 1 91 ? 8.692 4.043 -3.949 1.00 96.75 91 LEU A C 1
ATOM 697 O O . LEU A 1 91 ? 9.356 4.154 -4.982 1.00 96.75 91 LEU A O 1
ATOM 701 N N . SER A 1 92 ? 7.935 5.045 -3.491 1.00 97.44 92 SER A N 1
ATOM 702 C CA . SER A 1 92 ? 7.812 6.338 -4.182 1.00 97.44 92 SER A CA 1
ATOM 703 C C . SER A 1 92 ? 9.145 7.093 -4.213 1.00 97.44 92 SER A C 1
ATOM 705 O O . SER A 1 92 ? 9.562 7.610 -5.254 1.00 97.44 92 SER A O 1
ATOM 707 N N . ARG A 1 93 ? 9.866 7.114 -3.086 1.00 97.12 93 ARG A N 1
ATOM 708 C CA . ARG A 1 93 ? 11.211 7.694 -3.003 1.00 97.12 93 ARG A CA 1
ATOM 709 C C . ARG A 1 93 ? 12.216 6.925 -3.853 1.00 97.12 93 ARG A C 1
ATOM 711 O O . ARG A 1 93 ? 13.001 7.556 -4.560 1.00 97.12 93 ARG A O 1
ATOM 718 N N . ALA A 1 94 ? 12.170 5.595 -3.842 1.00 95.88 94 ALA A N 1
ATOM 719 C CA . ALA A 1 94 ? 13.028 4.758 -4.674 1.00 95.88 94 ALA A CA 1
ATOM 720 C C . ALA A 1 94 ? 12.815 5.043 -6.169 1.00 95.88 94 ALA A C 1
ATOM 722 O O . ALA A 1 94 ? 13.792 5.237 -6.887 1.00 95.88 94 ALA A O 1
ATOM 723 N N . LEU A 1 95 ? 11.565 5.191 -6.627 1.00 94.50 95 LEU A N 1
ATOM 724 C CA . LEU A 1 95 ? 11.262 5.616 -8.002 1.00 94.50 95 LEU A CA 1
ATOM 725 C C . LEU A 1 95 ? 11.911 6.958 -8.358 1.00 94.50 95 LEU A C 1
ATOM 727 O O . LEU A 1 95 ? 12.499 7.100 -9.432 1.00 94.50 95 LEU A O 1
ATOM 731 N N . SER A 1 96 ? 11.824 7.940 -7.458 1.00 94.75 96 SER A N 1
ATOM 732 C CA . SER A 1 96 ? 12.456 9.250 -7.648 1.00 94.75 96 SER A CA 1
ATOM 733 C C . SER A 1 96 ? 13.981 9.134 -7.736 1.00 94.75 96 SER A C 1
ATOM 735 O O . SER A 1 96 ? 14.595 9.711 -8.634 1.00 94.75 96 SER A O 1
ATOM 737 N N . LEU A 1 97 ? 14.606 8.330 -6.871 1.00 94.69 97 LEU A N 1
ATOM 738 C CA . LEU A 1 97 ? 16.050 8.085 -6.890 1.00 94.69 97 LEU A CA 1
ATOM 739 C C . LEU A 1 97 ? 16.503 7.406 -8.189 1.00 94.69 97 LEU A C 1
ATOM 741 O O . LEU A 1 97 ? 17.459 7.868 -8.811 1.00 94.69 97 LEU A O 1
ATOM 745 N N . VAL A 1 98 ? 15.783 6.380 -8.646 1.00 93.12 98 VAL A N 1
ATOM 746 C CA . VAL A 1 98 ? 16.062 5.694 -9.919 1.00 93.12 98 VAL A CA 1
ATOM 747 C C . VAL A 1 98 ? 15.930 6.648 -11.102 1.00 93.12 98 VAL A C 1
ATOM 749 O O . VAL A 1 98 ? 16.794 6.666 -11.974 1.00 93.12 98 VAL A O 1
ATOM 752 N N . SER A 1 99 ? 14.921 7.526 -11.100 1.00 90.88 99 SER A N 1
ATOM 753 C CA . SER A 1 99 ? 14.758 8.538 -12.155 1.00 90.88 99 SER A CA 1
ATOM 754 C C . SER A 1 99 ? 15.932 9.524 -12.243 1.00 90.88 99 SER A C 1
ATOM 756 O O . SER A 1 99 ? 16.186 10.094 -13.300 1.00 90.88 99 SER A O 1
ATOM 758 N N . ARG A 1 100 ? 16.673 9.696 -11.140 1.00 93.62 100 ARG A N 1
ATOM 759 C CA . ARG A 1 100 ? 17.881 10.529 -11.041 1.00 93.62 100 ARG A CA 1
ATOM 760 C C . ARG A 1 100 ? 19.175 9.736 -11.258 1.00 93.62 100 ARG A C 1
ATOM 762 O O . ARG A 1 100 ? 20.253 10.267 -11.012 1.00 93.62 100 ARG A O 1
ATOM 769 N N . GLY A 1 101 ? 19.087 8.460 -11.636 1.00 91.62 101 GLY A N 1
ATOM 770 C CA . GLY A 1 101 ? 20.240 7.575 -11.804 1.00 91.62 101 GLY A CA 1
ATOM 771 C C . GLY A 1 101 ? 20.850 7.051 -10.496 1.00 91.62 101 GLY A C 1
ATOM 772 O O . GLY A 1 101 ? 21.887 6.392 -10.528 1.00 91.62 101 GLY A O 1
ATOM 773 N N . GLN A 1 102 ? 20.228 7.305 -9.340 1.00 94.38 102 GLN A N 1
ATOM 774 C CA . GLN A 1 102 ? 20.737 6.921 -8.015 1.00 94.38 102 GLN A CA 1
ATOM 775 C C . GLN A 1 102 ? 20.270 5.512 -7.606 1.00 94.38 102 GLN A C 1
ATOM 777 O O . GLN A 1 102 ? 19.636 5.335 -6.564 1.00 94.38 102 GLN A O 1
ATOM 782 N N . HIS A 1 103 ? 20.586 4.508 -8.428 1.00 93.00 103 HIS A N 1
ATOM 783 C CA . HIS A 1 103 ? 20.128 3.121 -8.259 1.00 93.00 103 HIS A CA 1
ATOM 784 C C . HIS A 1 103 ? 20.628 2.482 -6.954 1.00 93.00 103 HIS A C 1
ATOM 786 O O . HIS A 1 103 ? 19.828 1.927 -6.209 1.00 93.00 103 HIS A O 1
ATOM 792 N N . GLU A 1 104 ? 21.907 2.661 -6.607 1.00 94.19 104 GLU A N 1
ATOM 793 C CA . GLU A 1 104 ? 22.490 2.129 -5.361 1.00 94.19 104 GLU A CA 1
ATOM 794 C C . GLU A 1 104 ? 21.794 2.668 -4.103 1.00 94.19 104 GLU A C 1
ATOM 796 O O . GLU A 1 104 ? 21.495 1.928 -3.167 1.00 94.19 104 GLU A O 1
ATOM 801 N N . ARG A 1 105 ? 21.466 3.968 -4.092 1.00 95.44 105 ARG A N 1
ATOM 802 C CA . ARG A 1 105 ? 20.741 4.591 -2.972 1.00 95.44 105 ARG A CA 1
ATOM 803 C C . ARG A 1 105 ? 19.307 4.081 -2.881 1.00 95.44 105 ARG A C 1
ATOM 805 O O . ARG A 1 105 ? 18.817 3.857 -1.780 1.00 95.44 105 ARG A O 1
ATOM 812 N N . ALA A 1 106 ? 18.644 3.898 -4.024 1.00 95.44 106 ALA A N 1
ATOM 813 C CA . ALA A 1 106 ? 17.305 3.319 -4.076 1.00 95.44 106 ALA A CA 1
ATOM 814 C C . ALA A 1 106 ? 17.304 1.872 -3.558 1.00 95.44 106 ALA A C 1
ATOM 816 O O . ALA A 1 106 ? 16.452 1.510 -2.749 1.00 95.44 106 ALA A O 1
ATOM 817 N N . HIS A 1 107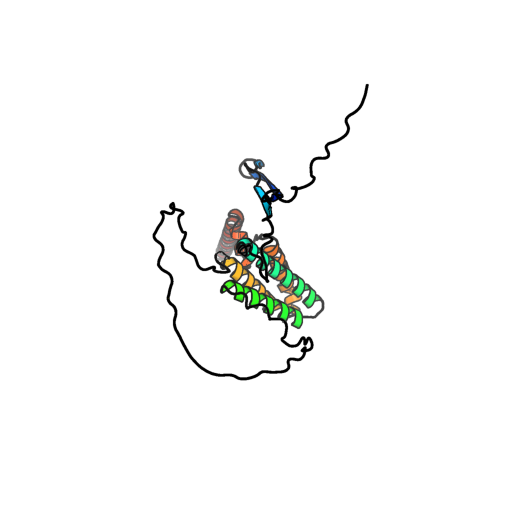 ? 18.290 1.072 -3.970 1.00 95.31 107 HIS A N 1
ATOM 818 C CA . HIS A 1 107 ? 18.462 -0.303 -3.518 1.00 95.31 107 HIS A CA 1
ATOM 819 C C . HIS A 1 107 ? 18.702 -0.374 -2.003 1.00 95.31 107 HIS A C 1
ATOM 821 O O . HIS A 1 107 ? 18.029 -1.131 -1.301 1.00 95.31 107 HIS A O 1
ATOM 827 N N . HIS A 1 108 ? 19.605 0.459 -1.476 1.00 96.38 108 HIS A N 1
ATOM 828 C CA . HIS A 1 108 ? 19.867 0.531 -0.040 1.00 96.38 108 HIS A CA 1
ATOM 829 C C . HIS A 1 108 ? 18.603 0.893 0.755 1.00 96.38 108 HIS A C 1
ATOM 831 O O . HIS A 1 108 ? 18.230 0.158 1.667 1.00 96.38 108 HIS A O 1
ATOM 837 N N . LEU A 1 109 ? 17.886 1.942 0.337 1.00 96.81 109 LEU A N 1
ATOM 838 C CA . LEU A 1 109 ? 16.642 2.387 0.973 1.00 96.81 109 LEU A CA 1
ATOM 839 C C . LEU A 1 109 ? 15.605 1.257 1.067 1.00 96.81 109 LEU A C 1
ATOM 841 O O . LEU A 1 109 ? 15.034 1.007 2.130 1.00 96.81 109 LEU A O 1
ATOM 845 N N . LEU A 1 110 ? 15.350 0.551 -0.038 1.00 96.44 110 LEU A N 1
ATOM 846 C CA . LEU A 1 110 ? 14.370 -0.537 -0.052 1.00 96.44 110 LEU A CA 1
ATOM 847 C C . LEU A 1 110 ? 14.829 -1.747 0.773 1.00 96.44 110 LEU A C 1
ATOM 849 O O . LEU A 1 110 ? 14.000 -2.388 1.420 1.00 96.44 110 LEU A O 1
ATOM 853 N N . SER A 1 111 ? 16.132 -2.034 0.809 1.00 96.38 111 SER A N 1
ATOM 854 C CA . SER A 1 111 ? 16.703 -3.091 1.652 1.00 96.38 111 SER A CA 1
ATOM 855 C C . SER A 1 111 ? 16.514 -2.800 3.146 1.00 96.38 111 SER A C 1
ATOM 857 O O . SER A 1 111 ? 16.049 -3.665 3.896 1.00 96.38 111 SER A O 1
ATOM 859 N N . GLU A 1 112 ? 16.775 -1.563 3.581 1.00 95.75 112 GLU A N 1
ATOM 860 C CA . GLU A 1 112 ? 16.533 -1.129 4.963 1.00 95.75 112 GLU A CA 1
ATOM 861 C C . GLU A 1 112 ? 15.050 -1.240 5.333 1.00 95.75 112 GLU A C 1
ATOM 863 O O . GLU A 1 112 ? 14.691 -1.791 6.375 1.00 95.75 112 GLU A O 1
ATOM 868 N N . THR A 1 113 ? 14.172 -0.804 4.430 1.00 96.00 113 THR A N 1
ATOM 869 C CA . THR A 1 113 ? 12.714 -0.899 4.600 1.00 96.00 113 THR A CA 1
ATOM 870 C C . THR A 1 113 ? 12.267 -2.343 4.797 1.00 96.00 113 THR A C 1
ATOM 872 O O . THR A 1 113 ? 11.485 -2.658 5.697 1.00 96.00 113 THR A O 1
ATOM 875 N N . ARG A 1 114 ? 12.811 -3.247 3.980 1.00 94.56 114 ARG A N 1
ATOM 876 C CA . ARG A 1 114 ? 12.537 -4.680 4.055 1.00 94.56 114 ARG A CA 1
ATOM 877 C C . ARG A 1 114 ? 13.003 -5.275 5.386 1.00 94.56 114 ARG A C 1
ATOM 879 O O . ARG A 1 114 ? 12.313 -6.113 5.965 1.00 94.56 114 ARG A O 1
ATOM 886 N N . SER A 1 115 ? 14.149 -4.825 5.897 1.00 92.88 115 SER A N 1
ATOM 887 C CA . SER A 1 115 ? 14.660 -5.221 7.215 1.00 92.88 115 SER A CA 1
ATOM 888 C C . SER A 1 115 ? 13.711 -4.804 8.346 1.00 92.88 115 SER A C 1
ATOM 890 O O . SER A 1 115 ? 13.385 -5.624 9.208 1.00 92.88 115 SER A O 1
ATOM 892 N N . ILE A 1 116 ? 13.179 -3.576 8.301 1.00 89.56 116 ILE A N 1
ATOM 893 C CA . ILE A 1 116 ? 12.203 -3.068 9.282 1.00 89.56 116 ILE A CA 1
ATOM 894 C C . ILE A 1 116 ? 10.934 -3.931 9.295 1.00 89.56 116 ILE A C 1
ATOM 896 O O . ILE A 1 116 ? 10.497 -4.365 10.365 1.00 89.56 116 ILE A O 1
ATOM 900 N N . LEU A 1 117 ? 10.370 -4.240 8.121 1.00 89.25 117 LEU A N 1
ATOM 901 C CA . LEU A 1 117 ? 9.184 -5.100 8.016 1.00 89.25 117 LEU A CA 1
ATOM 902 C C . LEU A 1 117 ? 9.432 -6.501 8.590 1.00 89.25 117 LEU A C 1
ATOM 904 O O . LEU A 1 117 ? 8.599 -7.029 9.331 1.00 89.25 117 LEU A O 1
ATOM 908 N N . LYS A 1 118 ? 10.598 -7.094 8.305 1.00 86.38 118 LYS A N 1
ATOM 909 C CA . LYS A 1 118 ? 10.985 -8.405 8.849 1.00 86.38 118 LYS A CA 1
ATOM 910 C C . LYS A 1 118 ? 11.195 -8.380 10.363 1.00 86.38 118 LYS A C 1
ATOM 912 O O . LYS A 1 118 ? 10.871 -9.370 11.018 1.00 86.38 118 LYS A O 1
ATOM 917 N N . GLY A 1 119 ? 11.717 -7.285 10.918 1.00 79.69 119 GLY A N 1
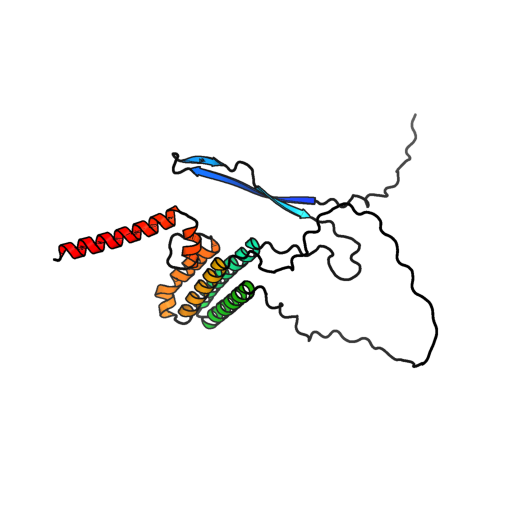ATOM 918 C CA . GLY A 1 119 ? 11.851 -7.098 12.368 1.00 79.69 119 GLY A CA 1
ATOM 919 C C . GLY A 1 119 ? 10.491 -7.061 13.070 1.00 79.69 119 GLY A C 1
ATOM 920 O O . GLY A 1 119 ? 10.264 -7.757 14.059 1.00 79.69 119 GLY A O 1
ATOM 921 N N . LEU A 1 120 ? 9.530 -6.342 12.490 1.00 72.56 120 LEU A N 1
ATOM 922 C CA . LEU A 1 120 ? 8.171 -6.238 13.028 1.00 72.56 120 LEU A CA 1
ATOM 923 C C . LEU A 1 120 ? 7.375 -7.539 12.931 1.00 72.56 120 LEU A C 1
ATOM 925 O O . LEU A 1 120 ? 6.694 -7.904 13.886 1.00 72.56 120 LEU A O 1
ATOM 929 N N . GLY A 1 121 ? 7.505 -8.278 11.825 1.00 62.91 121 GLY A N 1
ATOM 930 C CA . GLY A 1 121 ? 6.857 -9.584 11.662 1.00 62.91 121 GLY A CA 1
ATOM 931 C C . GLY A 1 121 ? 7.317 -10.643 12.676 1.00 62.91 121 GLY A C 1
ATOM 932 O O . GLY A 1 121 ? 6.613 -11.629 12.887 1.00 62.91 121 GLY A O 1
ATOM 933 N N . LYS A 1 122 ? 8.475 -10.435 13.320 1.00 63.34 122 LYS A N 1
ATOM 934 C CA . LYS A 1 122 ? 9.064 -11.329 14.332 1.00 63.34 122 LYS A CA 1
ATOM 935 C C . LYS A 1 122 ? 8.842 -10.865 15.780 1.00 63.34 122 LYS A C 1
ATOM 937 O O . LYS A 1 122 ? 9.323 -11.529 16.691 1.00 63.34 122 LYS A O 1
ATOM 942 N N . GLY A 1 123 ? 8.104 -9.773 16.005 1.00 58.34 123 GLY A N 1
ATOM 943 C CA . GLY A 1 123 ? 7.736 -9.309 17.351 1.00 58.34 123 GLY A CA 1
ATOM 944 C C . GLY A 1 123 ? 8.776 -8.432 18.055 1.00 58.34 123 GLY A C 1
ATOM 945 O O . GLY A 1 123 ? 8.710 -8.268 19.270 1.00 58.34 123 GLY A O 1
ATOM 946 N N . GLY A 1 124 ? 9.729 -7.845 17.326 1.00 54.25 124 GLY A N 1
ATOM 947 C CA . GLY A 1 124 ? 10.707 -6.934 17.915 1.00 54.25 124 GLY A CA 1
ATOM 948 C C . GLY A 1 124 ? 11.232 -5.937 16.896 1.00 54.25 124 GLY A C 1
ATOM 949 O O . GLY A 1 124 ? 11.985 -6.296 15.994 1.00 54.25 124 GLY A O 1
ATOM 950 N N . LEU A 1 125 ? 10.877 -4.660 17.065 1.00 47.16 125 LEU A N 1
ATOM 951 C CA . LEU A 1 125 ? 11.733 -3.602 16.537 1.00 47.16 125 LEU A CA 1
ATOM 952 C C . LEU A 1 125 ? 13.112 -3.783 17.195 1.00 47.16 125 LEU A C 1
ATOM 954 O O . LEU A 1 125 ? 13.158 -3.899 18.425 1.00 47.16 125 LEU A O 1
ATOM 958 N N . PRO A 1 126 ? 14.222 -3.830 16.438 1.00 45.03 126 PRO A N 1
ATOM 959 C CA . PRO A 1 126 ? 15.533 -3.712 17.057 1.00 45.03 126 PRO A CA 1
ATOM 960 C C . PRO A 1 126 ? 15.547 -2.414 17.882 1.00 45.03 126 PRO A C 1
ATOM 962 O O . PRO A 1 126 ? 14.962 -1.417 17.439 1.00 45.03 126 PRO A O 1
ATOM 965 N N . PRO A 1 127 ? 16.138 -2.414 19.092 1.00 47.12 127 PRO A N 1
ATOM 966 C CA . PRO A 1 127 ? 16.235 -1.201 19.889 1.00 47.12 127 PRO A CA 1
ATOM 967 C C . PRO A 1 127 ? 16.847 -0.105 19.018 1.00 47.12 127 PRO A C 1
ATOM 969 O O . PRO A 1 127 ? 17.849 -0.339 18.338 1.00 47.12 127 PRO A O 1
ATOM 972 N N . LEU A 1 128 ? 16.195 1.063 18.992 1.00 40.88 128 LEU A N 1
ATOM 973 C CA . LEU A 1 128 ? 16.713 2.234 18.291 1.00 40.88 128 LEU A CA 1
ATOM 974 C C . LEU A 1 128 ? 18.185 2.420 18.691 1.00 40.88 128 LEU A C 1
ATOM 976 O O . LEU A 1 128 ? 18.498 2.257 19.876 1.00 40.88 128 LEU A O 1
ATOM 980 N N . PRO A 1 129 ? 19.088 2.726 17.743 1.00 42.72 129 PRO A N 1
ATOM 981 C CA . PRO A 1 129 ? 20.489 2.937 18.068 1.00 42.72 129 PRO A CA 1
ATOM 982 C C . PRO A 1 129 ? 20.577 4.018 19.147 1.00 42.72 129 PRO A C 1
ATOM 984 O O . PRO A 1 129 ? 20.068 5.128 18.974 1.00 42.72 129 PRO A O 1
ATOM 987 N N . ALA A 1 130 ? 21.166 3.663 20.290 1.00 44.06 130 ALA A N 1
ATOM 988 C CA . ALA A 1 130 ? 21.430 4.617 21.352 1.00 44.06 130 ALA A CA 1
ATOM 989 C C . ALA A 1 130 ? 22.277 5.770 20.780 1.00 44.06 130 ALA A C 1
ATOM 991 O O . ALA A 1 130 ? 23.143 5.515 19.933 1.00 44.06 130 ALA A O 1
ATOM 992 N N . PRO A 1 131 ? 22.051 7.025 21.208 1.00 41.06 131 PRO A N 1
ATOM 993 C CA . PRO A 1 131 ? 22.944 8.115 20.843 1.00 41.06 131 PRO A CA 1
ATOM 994 C C . PRO A 1 131 ? 24.381 7.718 21.204 1.00 41.06 131 PRO A C 1
ATOM 996 O O . PRO A 1 131 ? 24.628 7.144 22.266 1.00 41.06 131 PRO A O 1
ATOM 999 N N . ALA A 1 132 ? 25.303 7.958 20.271 1.00 44.53 132 ALA A N 1
ATOM 1000 C CA . ALA A 1 132 ? 26.693 7.537 20.376 1.00 44.53 132 ALA A CA 1
ATOM 1001 C C . ALA A 1 132 ? 27.311 7.957 21.729 1.00 44.53 132 ALA A C 1
ATOM 1003 O O . ALA A 1 132 ? 27.059 9.070 22.192 1.00 44.53 132 ALA A O 1
ATOM 1004 N N . PRO A 1 133 ? 28.163 7.119 22.349 1.00 47.41 133 PRO A N 1
ATOM 1005 C CA . PRO A 1 133 ? 28.676 7.334 23.705 1.00 47.41 133 PRO A CA 1
ATOM 1006 C C . PRO A 1 133 ? 29.699 8.480 23.841 1.00 47.41 133 PRO A C 1
ATOM 1008 O O . PRO A 1 133 ? 30.280 8.645 24.906 1.00 47.41 133 PRO A O 1
ATOM 1011 N N . ASN A 1 134 ? 29.914 9.297 22.805 1.00 49.38 134 ASN A N 1
ATOM 1012 C CA . ASN A 1 134 ? 30.940 10.340 22.792 1.00 49.38 134 ASN A CA 1
ATOM 1013 C C . ASN A 1 134 ? 30.329 11.730 22.573 1.00 49.38 134 ASN A C 1
ATOM 1015 O O . ASN A 1 134 ? 30.460 12.333 21.512 1.00 49.38 134 ASN A O 1
ATOM 1019 N N . GLY A 1 135 ? 29.674 12.240 23.613 1.00 39.41 135 GLY A N 1
ATOM 1020 C CA . GLY A 1 135 ? 29.309 13.647 23.766 1.00 39.41 135 GLY A CA 1
ATOM 1021 C C . GLY A 1 135 ? 29.690 14.099 25.170 1.00 39.41 135 GLY A C 1
ATOM 1022 O O . GLY A 1 135 ? 28.850 14.125 26.063 1.00 39.41 135 GLY A O 1
ATOM 1023 N N . ALA A 1 136 ? 30.981 14.351 25.381 1.00 37.81 136 ALA A N 1
ATOM 1024 C CA . ALA A 1 136 ? 31.548 14.728 26.669 1.00 37.81 136 ALA A CA 1
ATOM 1025 C C . ALA A 1 136 ? 30.957 16.050 27.194 1.00 37.81 136 ALA A C 1
ATOM 1027 O O . ALA A 1 136 ? 31.015 17.076 26.520 1.00 37.81 136 ALA A O 1
ATOM 1028 N N . LEU A 1 137 ? 30.465 16.028 28.433 1.00 43.34 137 LEU A N 1
ATOM 1029 C CA . LEU A 1 137 ? 30.386 17.200 29.306 1.00 43.34 137 LEU A CA 1
ATOM 1030 C C . LEU A 1 137 ? 31.481 17.051 30.382 1.00 43.34 137 LEU A C 1
ATOM 1032 O O . LEU A 1 137 ? 31.745 15.927 30.818 1.00 43.34 137 LEU A O 1
ATOM 1036 N N . PRO A 1 138 ? 32.168 18.140 30.773 1.00 40.72 138 PRO A N 1
ATOM 1037 C CA . PRO A 1 138 ? 33.392 18.070 31.569 1.00 40.72 138 PRO A CA 1
ATOM 1038 C C . PRO A 1 138 ? 33.129 17.634 33.025 1.00 40.72 138 PRO A C 1
ATOM 1040 O O . PRO A 1 138 ? 32.101 18.003 33.596 1.00 40.72 138 PRO A O 1
ATOM 1043 N N . PRO A 1 139 ? 34.052 16.880 33.657 1.00 41.12 139 PRO A N 1
ATOM 1044 C CA . PRO A 1 139 ? 33.896 16.419 35.031 1.00 41.12 139 PRO A CA 1
ATOM 1045 C C . PRO A 1 139 ? 34.250 17.521 36.038 1.00 41.12 139 PRO A C 1
ATOM 1047 O O . PRO A 1 139 ? 35.315 18.135 35.968 1.00 41.12 139 PRO A O 1
ATOM 1050 N N . THR A 1 140 ? 33.372 17.739 37.016 1.00 40.41 140 THR A N 1
ATOM 1051 C CA . THR A 1 140 ? 33.680 18.508 38.227 1.00 40.41 140 THR A CA 1
ATOM 1052 C C . THR A 1 140 ? 34.473 17.643 39.225 1.00 40.41 140 THR A C 1
ATOM 1054 O O . THR A 1 140 ? 34.235 16.434 39.307 1.00 40.41 140 THR A O 1
ATOM 1057 N N . PRO A 1 141 ? 35.440 18.204 39.981 1.00 37.41 141 PRO A N 1
ATOM 1058 C CA . PRO A 1 141 ? 36.423 17.412 40.724 1.00 37.41 141 PRO A CA 1
ATOM 1059 C C . PRO A 1 141 ? 35.888 16.931 42.081 1.00 37.41 141 PRO A C 1
ATOM 1061 O O . PRO A 1 141 ? 35.250 17.690 42.808 1.00 37.41 141 PRO A O 1
ATOM 1064 N N . ARG A 1 142 ? 36.219 15.688 42.453 1.00 36.94 142 ARG A N 1
ATOM 1065 C CA . ARG A 1 142 ? 36.082 15.134 43.813 1.00 36.94 142 ARG A CA 1
ATOM 1066 C C . ARG A 1 142 ? 37.470 14.987 44.452 1.00 36.94 142 ARG A C 1
ATOM 1068 O O . ARG A 1 142 ? 38.403 14.562 43.778 1.00 36.94 142 ARG A O 1
ATOM 1075 N N . VAL A 1 143 ? 37.581 15.288 45.745 1.00 34.97 143 VAL A N 1
ATOM 1076 C CA . VAL A 1 143 ? 38.745 15.033 46.631 1.00 34.97 143 VAL A CA 1
ATOM 1077 C C . VAL A 1 143 ? 38.173 14.510 47.975 1.00 34.97 143 VAL A C 1
ATOM 1079 O O . VAL A 1 143 ? 36.983 14.721 48.216 1.00 34.97 143 VAL A O 1
ATOM 1082 N N . PRO A 1 144 ? 38.910 13.756 48.815 1.00 43.06 144 PRO A N 1
ATOM 1083 C CA . PRO A 1 144 ? 38.868 12.300 48.845 1.00 43.06 144 PRO A CA 1
ATOM 1084 C C . PRO A 1 144 ? 38.538 11.723 50.240 1.00 43.06 144 PRO A C 1
ATOM 1086 O O . PRO A 1 144 ? 38.386 12.421 51.238 1.00 43.06 144 PRO A O 1
ATOM 1089 N N . GLU A 1 145 ? 38.430 10.400 50.244 1.00 35.72 145 GLU A N 1
ATOM 1090 C CA . GLU A 1 145 ? 38.073 9.473 51.315 1.00 35.72 145 GLU A CA 1
ATOM 1091 C C . GLU A 1 145 ? 38.950 9.546 52.578 1.00 35.72 145 GLU A C 1
ATOM 1093 O O . GLU A 1 145 ? 40.176 9.631 52.500 1.00 35.72 145 GLU A O 1
ATOM 1098 N N . HIS A 1 146 ? 38.323 9.344 53.745 1.00 34.06 146 HIS A N 1
ATOM 1099 C CA . HIS A 1 146 ? 38.999 8.852 54.945 1.00 34.06 146 HIS A CA 1
ATOM 1100 C C . HIS A 1 146 ? 38.331 7.565 55.451 1.00 34.06 146 HIS A C 1
ATOM 1102 O O . HIS A 1 146 ? 37.130 7.510 55.702 1.00 34.06 146 HIS A O 1
ATOM 1108 N N . LYS A 1 147 ? 39.168 6.529 55.577 1.00 36.94 147 LYS A N 1
ATOM 1109 C CA . LYS A 1 147 ? 38.919 5.216 56.188 1.00 36.94 147 LYS A CA 1
ATOM 1110 C C . LYS A 1 147 ? 38.381 5.343 57.614 1.00 36.94 147 LYS A C 1
ATOM 1112 O O . LYS A 1 147 ? 38.968 6.093 58.384 1.00 36.94 147 LYS A O 1
ATOM 1117 N N . MET A 1 148 ? 37.448 4.470 58.001 1.00 32.03 148 MET A N 1
ATOM 1118 C CA . MET A 1 148 ? 37.517 3.749 59.279 1.00 32.03 148 MET A CA 1
ATOM 1119 C C . MET A 1 148 ? 36.574 2.538 59.316 1.00 32.03 148 MET A C 1
ATOM 1121 O O . MET A 1 148 ? 35.645 2.413 58.528 1.00 32.03 148 MET A O 1
ATOM 1125 N N . SER A 1 149 ? 36.951 1.609 60.187 1.00 31.17 149 SER A N 1
ATOM 1126 C CA . SER A 1 149 ? 36.600 0.193 60.253 1.00 31.17 149 SER A CA 1
ATOM 1127 C C . SER A 1 149 ? 35.523 -0.102 61.313 1.00 31.17 149 SER A C 1
ATOM 1129 O O . SER A 1 149 ? 35.317 0.714 62.204 1.00 31.17 149 SER A O 1
ATOM 1131 N N . ALA A 1 150 ? 35.010 -1.339 61.265 1.00 29.98 150 ALA A N 1
ATOM 1132 C CA . ALA A 1 150 ? 34.587 -2.195 62.387 1.00 29.98 150 ALA A CA 1
ATOM 1133 C C . ALA A 1 150 ? 33.200 -2.030 63.071 1.00 29.98 150 ALA A C 1
ATOM 1135 O O . ALA A 1 150 ? 32.917 -1.035 63.720 1.00 29.98 150 ALA A O 1
ATOM 1136 N N . LEU A 1 151 ? 32.461 -3.155 63.017 1.00 36.84 151 LEU A N 1
ATOM 1137 C CA . LEU A 1 151 ? 31.701 -3.864 64.071 1.00 36.84 151 LEU A CA 1
ATOM 1138 C C . LEU A 1 151 ? 30.418 -3.264 64.710 1.00 36.84 151 LEU A C 1
ATOM 1140 O O . LEU A 1 151 ? 30.417 -2.192 65.296 1.00 36.84 151 LEU A O 1
ATOM 1144 N N . ASP A 1 152 ? 29.410 -4.151 64.740 1.00 31.77 152 ASP A N 1
ATOM 1145 C CA . ASP A 1 152 ? 28.545 -4.534 65.876 1.00 31.77 152 ASP A CA 1
ATOM 1146 C C . ASP A 1 152 ? 27.071 -4.065 66.001 1.00 31.77 152 ASP A C 1
ATOM 1148 O O . ASP A 1 152 ? 26.719 -2.908 65.806 1.00 31.77 152 ASP A O 1
ATOM 1152 N N . ALA A 1 153 ? 26.266 -5.046 66.445 1.00 35.19 153 ALA A N 1
ATOM 1153 C CA . ALA A 1 153 ? 24.997 -5.002 67.193 1.00 35.19 153 ALA A CA 1
ATOM 1154 C C . ALA A 1 153 ? 23.623 -4.661 66.534 1.00 35.19 153 ALA A C 1
ATOM 1156 O O . ALA A 1 153 ? 23.271 -3.513 66.290 1.00 35.19 153 ALA A O 1
ATOM 1157 N N . ASN A 1 154 ? 22.800 -5.724 66.417 1.00 33.75 154 ASN A N 1
ATOM 1158 C CA . ASN A 1 154 ? 21.410 -5.912 66.907 1.00 33.75 154 ASN A CA 1
ATOM 1159 C C . ASN A 1 154 ? 20.342 -4.797 66.779 1.00 33.75 154 ASN A C 1
ATOM 1161 O O . ASN A 1 154 ? 20.476 -3.787 67.448 1.00 33.75 154 ASN A O 1
ATOM 1165 N N . PHE A 1 155 ? 19.199 -5.087 66.114 1.00 38.22 155 PHE A N 1
ATOM 1166 C CA . PHE A 1 155 ? 17.783 -4.835 66.538 1.00 38.22 155 PHE A CA 1
ATOM 1167 C C . PHE A 1 155 ? 16.773 -5.375 65.461 1.00 38.22 155 PHE A C 1
ATOM 1169 O O . PHE A 1 155 ? 17.211 -5.677 64.351 1.00 38.22 155 PHE A O 1
ATOM 1176 N N . PRO A 1 156 ? 15.465 -5.620 65.754 1.00 46.62 156 PRO A N 1
ATOM 1177 C CA . PRO A 1 156 ? 14.686 -6.788 65.296 1.00 46.62 156 PRO A CA 1
ATOM 1178 C C . PRO A 1 156 ? 13.625 -6.460 64.207 1.00 46.62 156 PRO A C 1
ATOM 1180 O O . PRO A 1 156 ? 13.388 -5.287 63.917 1.00 46.62 156 PRO A O 1
ATOM 1183 N N . PRO A 1 157 ? 12.947 -7.465 63.602 1.00 56.12 157 PRO A N 1
ATOM 1184 C CA . PRO A 1 157 ? 11.983 -7.242 62.515 1.00 56.12 157 PRO A CA 1
ATOM 1185 C C . PRO A 1 157 ? 10.559 -6.870 63.003 1.00 56.12 157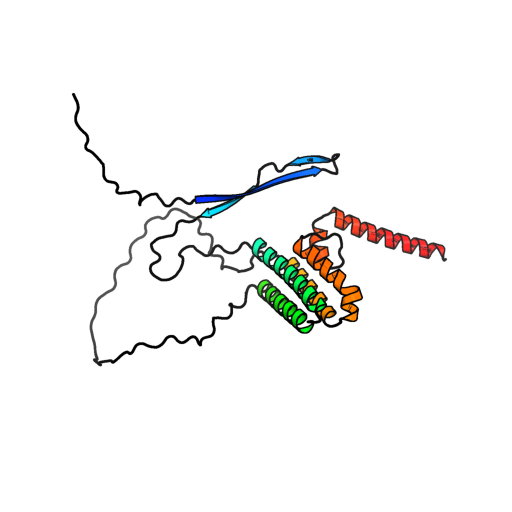 PRO A C 1
ATOM 1187 O O . PRO A 1 157 ? 10.130 -7.361 64.050 1.00 56.12 157 PRO A O 1
ATOM 1190 N N . PRO A 1 158 ? 9.786 -6.058 62.246 1.00 49.06 158 PRO A N 1
ATOM 1191 C CA . PRO A 1 158 ? 8.384 -5.750 62.553 1.00 49.06 158 PRO A CA 1
ATOM 1192 C C . PRO A 1 158 ? 7.389 -6.845 62.074 1.00 49.06 158 PRO A C 1
ATOM 1194 O O . PRO A 1 158 ? 7.725 -7.630 61.185 1.00 49.06 158 PRO A O 1
ATOM 1197 N N . PRO A 1 159 ? 6.170 -6.920 62.660 1.00 53.25 159 PRO A N 1
ATOM 1198 C CA . PRO A 1 159 ? 5.279 -8.093 62.615 1.00 53.25 159 PRO A CA 1
ATOM 1199 C C . PRO A 1 159 ? 4.328 -8.158 61.395 1.00 53.25 159 PRO A C 1
ATOM 1201 O O . PRO A 1 159 ? 4.123 -7.150 60.718 1.00 53.25 159 PRO A O 1
ATOM 1204 N N . PRO A 1 160 ? 3.691 -9.325 61.128 1.00 46.56 160 PRO A N 1
ATOM 1205 C CA . PRO A 1 160 ? 2.769 -9.511 60.006 1.00 46.56 160 PRO A CA 1
ATOM 1206 C C . PRO A 1 160 ? 1.343 -9.026 60.326 1.00 46.56 160 PRO A C 1
ATOM 1208 O O . PRO A 1 160 ? 0.690 -9.527 61.244 1.00 46.56 160 PRO A O 1
ATOM 1211 N N . SER A 1 161 ? 0.830 -8.081 59.537 1.00 41.31 161 SER A N 1
ATOM 1212 C CA . SER A 1 161 ? -0.537 -7.566 59.673 1.00 41.31 161 SER A CA 1
ATOM 1213 C C . SER A 1 161 ? -1.562 -8.440 58.947 1.00 41.31 161 SER A C 1
ATOM 1215 O O . SER A 1 161 ? -1.451 -8.745 57.761 1.00 41.31 161 SER A O 1
ATOM 1217 N N . SER A 1 162 ? -2.582 -8.796 59.719 1.00 35.88 162 SER A N 1
ATOM 1218 C CA . SER A 1 162 ? -3.820 -9.497 59.396 1.00 35.88 162 SER A CA 1
ATOM 1219 C C . SER A 1 162 ? -4.601 -8.964 58.183 1.00 35.88 162 SER A C 1
ATOM 1221 O O . SER A 1 162 ? -4.666 -7.766 57.922 1.00 35.88 162 SER A O 1
ATOM 1223 N N . ARG A 1 163 ? -5.284 -9.913 57.533 1.00 38.72 163 ARG A N 1
ATOM 1224 C CA . ARG A 1 163 ? -6.307 -9.799 56.481 1.00 38.72 163 ARG A CA 1
ATOM 1225 C C . ARG A 1 163 ? -7.408 -8.770 56.793 1.00 38.72 163 ARG A C 1
ATOM 1227 O O . ARG A 1 163 ? -7.925 -8.739 57.906 1.00 38.72 163 ARG A O 1
ATOM 1234 N N . GLY A 1 164 ? -7.844 -8.057 55.753 1.00 36.09 164 GLY A N 1
ATOM 1235 C CA . GLY A 1 164 ? -9.172 -7.442 55.605 1.00 36.09 164 GLY A CA 1
ATOM 1236 C C . GLY A 1 164 ? -9.763 -7.828 54.232 1.00 36.09 164 GLY A C 1
ATOM 1237 O O . GLY A 1 164 ? -8.985 -8.174 53.339 1.00 36.09 164 GLY A O 1
ATOM 1238 N N . PRO A 1 165 ? -11.098 -7.857 54.049 1.00 39.75 165 PRO A N 1
ATOM 1239 C CA . PRO A 1 165 ? -11.728 -8.461 52.877 1.00 39.75 165 PRO A CA 1
ATOM 1240 C C . PRO A 1 165 ? -11.808 -7.468 51.709 1.00 39.75 165 PRO A C 1
ATOM 1242 O O . PRO A 1 165 ? -12.505 -6.458 51.782 1.00 39.75 165 PRO A O 1
ATOM 1245 N N . SER A 1 166 ? -11.115 -7.773 50.614 1.00 36.78 166 SER A N 1
ATOM 1246 C CA . SER A 1 166 ? -11.240 -7.057 49.342 1.00 36.78 166 SER A CA 1
ATOM 1247 C C . SER A 1 166 ? -12.340 -7.694 48.487 1.00 36.78 166 SER A C 1
ATOM 1249 O O . SER A 1 166 ? -12.328 -8.899 48.249 1.00 36.78 166 SER A O 1
ATOM 1251 N N . SER A 1 167 ? -13.270 -6.856 48.033 1.00 40.91 167 SER A N 1
ATOM 1252 C CA . SER A 1 167 ? -14.287 -7.101 46.998 1.00 40.91 167 SER A CA 1
ATOM 1253 C C . SER A 1 167 ? -13.716 -7.760 45.720 1.00 40.91 167 SER A C 1
ATOM 1255 O O . SER A 1 167 ? -12.562 -7.481 45.378 1.00 40.91 167 SER A O 1
ATOM 1257 N N . PRO A 1 168 ? -14.486 -8.597 44.989 1.00 39.81 168 PRO A N 1
ATOM 1258 C CA . PRO A 1 168 ? -14.004 -9.308 43.809 1.00 39.81 168 PRO A CA 1
ATOM 1259 C C . PRO A 1 168 ? -13.952 -8.377 42.589 1.00 39.81 168 PRO A C 1
ATOM 1261 O O . PRO A 1 168 ? -14.921 -8.246 41.847 1.00 39.81 168 PRO A O 1
ATOM 1264 N N . PHE A 1 169 ? -12.806 -7.738 42.366 1.00 40.09 169 PHE A N 1
ATOM 1265 C CA . PHE A 1 169 ? -12.423 -7.317 41.020 1.00 40.09 169 PHE A CA 1
ATOM 1266 C C . PHE A 1 169 ? -11.689 -8.486 40.367 1.00 40.09 169 PHE A C 1
ATOM 1268 O O . PHE A 1 169 ? -10.652 -8.922 40.867 1.00 40.09 169 PHE A O 1
ATOM 1275 N N . GLU A 1 170 ? -12.260 -9.008 39.281 1.00 41.50 170 GLU A N 1
ATOM 1276 C CA . GLU A 1 170 ? -11.627 -9.983 38.397 1.00 41.50 170 GLU A CA 1
ATOM 1277 C C . GLU A 1 170 ? -10.239 -9.479 37.988 1.00 41.50 170 GLU A C 1
ATOM 1279 O O . GLU A 1 170 ? -10.080 -8.534 37.215 1.00 41.50 170 GLU A O 1
ATOM 1284 N N . SER A 1 171 ? -9.213 -10.110 38.549 1.00 37.88 171 SER A N 1
ATOM 1285 C CA . SER A 1 171 ? -7.845 -9.999 38.080 1.00 37.88 171 SER A CA 1
ATOM 1286 C C . SER A 1 171 ? -7.728 -10.797 36.782 1.00 37.88 171 SER A C 1
ATOM 1288 O O . SER A 1 171 ? -7.441 -11.995 36.813 1.00 37.88 171 SER A O 1
ATOM 1290 N N . GLU A 1 172 ? -7.969 -10.138 35.650 1.00 43.66 172 GLU A N 1
ATOM 1291 C CA . GLU A 1 172 ? -7.492 -10.609 34.348 1.00 43.66 172 GLU A CA 1
ATOM 1292 C C . GLU A 1 172 ? -5.987 -10.920 34.474 1.00 43.66 172 GLU A C 1
ATOM 1294 O O . GLU A 1 172 ? -5.220 -10.067 34.945 1.00 43.66 172 GLU A O 1
ATOM 1299 N N . PRO A 1 173 ? -5.538 -12.142 34.135 1.00 41.25 173 PRO A N 1
ATOM 1300 C CA . PRO A 1 173 ? -4.143 -12.509 34.277 1.00 41.25 173 PRO A CA 1
ATOM 1301 C C . PRO A 1 173 ? -3.305 -11.606 33.376 1.00 41.25 173 PRO A C 1
ATOM 1303 O O . PRO A 1 173 ? -3.600 -11.426 32.198 1.00 41.25 173 PRO A O 1
ATOM 1306 N N . SER A 1 174 ? -2.243 -11.049 33.955 1.00 46.81 174 SER A N 1
ATOM 1307 C CA . SER A 1 174 ? -1.222 -10.240 33.298 1.00 46.81 174 SER A CA 1
ATOM 1308 C C . SER A 1 174 ? -0.681 -10.949 32.054 1.00 46.81 174 SER A C 1
ATOM 1310 O O . SER A 1 174 ? 0.304 -11.688 32.123 1.00 46.81 174 SER A O 1
ATOM 1312 N N . SER A 1 175 ? -1.332 -10.743 30.911 1.00 46.41 175 SER A N 1
ATOM 1313 C CA . SER A 1 175 ? -0.832 -11.207 29.628 1.00 46.41 175 SER A CA 1
ATOM 1314 C C . SER A 1 175 ? 0.452 -10.429 29.341 1.00 46.41 175 SER A C 1
ATOM 1316 O O . SER A 1 175 ? 0.412 -9.194 29.310 1.00 46.41 175 SER A O 1
ATOM 1318 N N . PRO A 1 176 ? 1.599 -11.100 29.139 1.00 45.78 176 PRO A N 1
ATOM 1319 C CA . PRO A 1 176 ? 2.821 -10.413 28.761 1.00 45.78 176 PRO A CA 1
ATOM 1320 C C . PRO A 1 176 ? 2.572 -9.633 27.467 1.00 45.78 176 PRO A C 1
ATOM 1322 O O . PRO A 1 176 ? 2.006 -10.148 26.503 1.00 45.78 176 PRO A O 1
ATOM 1325 N N . PHE A 1 177 ? 2.956 -8.359 27.479 1.00 48.16 177 PHE A N 1
ATOM 1326 C CA . PHE A 1 177 ? 2.888 -7.461 26.334 1.00 48.16 177 PHE A CA 1
ATOM 1327 C C . PHE A 1 177 ? 3.630 -8.087 25.147 1.00 48.16 177 PHE A C 1
ATOM 1329 O O . PHE A 1 177 ? 4.847 -8.257 25.192 1.00 48.16 177 PHE A O 1
ATOM 1336 N N . VAL A 1 178 ? 2.895 -8.425 24.085 1.00 53.47 178 VAL A N 1
ATOM 1337 C CA . VAL A 1 178 ? 3.474 -8.850 22.808 1.00 53.47 178 VAL A CA 1
ATOM 1338 C C . VAL A 1 178 ? 3.366 -7.667 21.844 1.00 53.47 178 VAL A C 1
ATOM 1340 O O . VAL A 1 178 ? 2.293 -7.443 21.271 1.00 53.47 178 VAL A O 1
ATOM 1343 N N . PRO A 1 179 ? 4.437 -6.876 21.652 1.00 50.00 179 PRO A N 1
ATOM 1344 C CA . PRO A 1 179 ? 4.450 -5.861 20.612 1.00 50.00 179 PRO A CA 1
ATOM 1345 C C . PRO A 1 179 ? 4.321 -6.593 19.270 1.00 50.00 179 PRO A C 1
ATOM 1347 O O . PRO A 1 179 ? 5.229 -7.322 18.892 1.00 50.00 179 PRO A O 1
ATOM 1350 N N . ALA A 1 180 ? 3.174 -6.422 18.597 1.00 54.12 180 ALA A N 1
ATOM 1351 C CA . ALA A 1 180 ? 2.703 -7.106 17.375 1.00 54.12 180 ALA A CA 1
ATOM 1352 C C . ALA A 1 180 ? 1.584 -8.157 17.538 1.00 54.12 180 ALA A C 1
ATOM 1354 O O . ALA A 1 180 ? 1.170 -8.738 16.530 1.00 54.12 180 ALA A O 1
ATOM 1355 N N . ALA A 1 181 ? 1.018 -8.370 18.733 1.00 58.12 181 ALA A N 1
ATOM 1356 C CA . ALA A 1 181 ? -0.246 -9.106 18.841 1.00 58.12 181 ALA A CA 1
ATOM 1357 C C . ALA A 1 181 ? -1.334 -8.398 18.008 1.00 58.12 181 ALA A C 1
ATOM 1359 O O . ALA A 1 181 ? -1.725 -7.272 18.307 1.00 58.12 181 ALA A O 1
ATOM 1360 N N . GLY A 1 182 ? -1.781 -9.040 16.925 1.00 70.06 182 GLY A N 1
ATOM 1361 C CA . GLY A 1 182 ? -2.843 -8.534 16.049 1.00 70.06 182 GLY A CA 1
ATOM 1362 C C . GLY A 1 182 ? -2.399 -7.873 14.738 1.00 70.06 182 GLY A C 1
ATOM 1363 O O . GLY A 1 182 ? -3.267 -7.399 14.010 1.00 70.06 182 GLY A O 1
ATOM 1364 N N . ILE A 1 183 ? -1.101 -7.836 14.399 1.00 82.69 183 ILE A N 1
ATOM 1365 C CA . ILE A 1 183 ? -0.673 -7.435 13.043 1.00 82.69 183 ILE A CA 1
ATOM 1366 C C . ILE A 1 183 ? -0.943 -8.587 12.070 1.00 82.69 183 ILE A C 1
ATOM 1368 O O . ILE A 1 183 ? -0.514 -9.721 12.302 1.00 82.69 183 ILE A O 1
ATOM 1372 N N . ASP A 1 184 ? -1.619 -8.296 10.959 1.00 87.94 184 ASP A N 1
ATOM 1373 C CA . ASP A 1 184 ? -1.881 -9.294 9.929 1.00 87.94 184 ASP A CA 1
ATOM 1374 C C . ASP A 1 184 ? -0.587 -9.699 9.205 1.00 87.94 184 ASP A C 1
ATOM 1376 O O . ASP A 1 184 ? 0.017 -8.934 8.444 1.00 87.94 184 ASP A O 1
ATOM 1380 N N . ARG A 1 185 ? -0.172 -10.950 9.429 1.00 87.62 185 ARG A N 1
ATOM 1381 C CA . ARG A 1 185 ? 1.018 -11.535 8.803 1.00 87.62 185 ARG A CA 1
ATOM 1382 C C . ARG A 1 185 ? 0.897 -11.591 7.287 1.00 87.62 185 ARG A C 1
ATOM 1384 O O . ARG A 1 185 ? 1.908 -11.430 6.612 1.00 87.62 185 ARG A O 1
ATOM 1391 N N . SER A 1 186 ? -0.304 -11.812 6.752 1.00 90.06 186 SER A N 1
ATOM 1392 C CA . SER A 1 186 ? -0.500 -11.912 5.304 1.00 90.06 186 SER A CA 1
ATOM 1393 C C . SER A 1 186 ? -0.219 -10.572 4.626 1.00 90.06 186 SER A C 1
ATOM 1395 O O . SER A 1 186 ? 0.539 -10.527 3.659 1.00 90.06 186 SER A O 1
ATOM 1397 N N . THR A 1 187 ? -0.695 -9.473 5.220 1.00 91.50 187 THR A N 1
ATOM 1398 C CA . THR A 1 187 ? -0.348 -8.113 4.800 1.00 91.50 187 THR A CA 1
ATOM 1399 C C . THR A 1 187 ? 1.163 -7.868 4.862 1.00 91.50 187 THR A C 1
ATOM 1401 O O . THR A 1 187 ? 1.740 -7.428 3.871 1.00 91.50 187 THR A O 1
ATOM 1404 N N . MET A 1 188 ? 1.837 -8.188 5.975 1.00 91.56 188 MET A N 1
ATOM 1405 C CA . MET A 1 188 ? 3.292 -7.973 6.090 1.00 91.56 188 MET A CA 1
ATOM 1406 C C . MET A 1 188 ? 4.095 -8.778 5.057 1.00 91.56 188 MET A C 1
ATOM 1408 O O . MET A 1 188 ? 5.055 -8.261 4.488 1.00 91.56 188 MET A O 1
ATOM 1412 N N . LEU A 1 189 ? 3.690 -10.023 4.784 1.00 91.88 189 LEU A N 1
ATOM 1413 C CA . LEU A 1 189 ? 4.285 -10.844 3.727 1.00 91.88 189 LEU A CA 1
ATOM 1414 C C . LEU A 1 189 ? 4.042 -10.239 2.342 1.00 91.88 189 LEU A C 1
ATOM 1416 O O . LEU A 1 189 ? 4.962 -10.200 1.533 1.00 91.88 189 LEU A O 1
ATOM 1420 N N . GLY A 1 190 ? 2.838 -9.723 2.080 1.00 93.56 190 GLY A N 1
ATOM 1421 C CA . GLY A 1 190 ? 2.525 -9.009 0.842 1.00 93.56 190 GLY A CA 1
ATOM 1422 C C . GLY A 1 190 ? 3.466 -7.828 0.604 1.00 93.56 190 GLY A C 1
ATOM 1423 O O . GLY A 1 190 ? 4.060 -7.730 -0.466 1.00 93.56 190 GLY A O 1
ATOM 1424 N N . LEU A 1 191 ? 3.686 -6.998 1.628 1.00 95.38 191 LEU A N 1
ATOM 1425 C CA . LEU A 1 191 ? 4.616 -5.866 1.557 1.00 95.38 191 LEU A CA 1
ATOM 1426 C C . LEU A 1 191 ? 6.074 -6.309 1.329 1.00 95.38 191 LEU A C 1
ATOM 1428 O O . LEU A 1 191 ? 6.774 -5.694 0.525 1.00 95.38 191 LEU A O 1
ATOM 1432 N N . ASP A 1 192 ? 6.536 -7.385 1.985 1.00 94.94 192 ASP A N 1
ATOM 1433 C CA . ASP A 1 192 ? 7.884 -7.938 1.752 1.00 94.94 192 ASP A CA 1
ATOM 1434 C C . ASP A 1 192 ? 8.067 -8.400 0.300 1.00 94.94 192 ASP A C 1
ATOM 1436 O O . ASP A 1 192 ? 9.125 -8.173 -0.290 1.00 94.94 192 ASP A O 1
ATOM 1440 N N . MET A 1 193 ? 7.030 -9.007 -0.285 1.00 94.25 193 MET A N 1
ATOM 1441 C CA . MET A 1 193 ? 7.039 -9.451 -1.680 1.00 94.25 193 MET A CA 1
ATOM 1442 C C . MET A 1 193 ? 7.092 -8.273 -2.661 1.00 94.25 193 MET A C 1
ATOM 1444 O O . MET A 1 193 ? 7.852 -8.338 -3.627 1.00 94.25 193 MET A O 1
ATOM 1448 N N . GLU A 1 194 ? 6.362 -7.180 -2.408 1.00 94.50 194 GLU A N 1
ATOM 1449 C CA . GLU A 1 194 ? 6.440 -5.965 -3.244 1.00 94.50 194 GLU A CA 1
ATOM 1450 C C . GLU A 1 194 ? 7.837 -5.340 -3.218 1.00 94.50 194 GLU A C 1
ATOM 1452 O O . GLU A 1 194 ? 8.386 -4.969 -4.260 1.00 94.50 194 GLU A O 1
ATOM 1457 N N . LEU A 1 195 ? 8.439 -5.246 -2.028 1.00 95.62 195 LEU A N 1
ATOM 1458 C CA . LEU A 1 195 ? 9.802 -4.738 -1.875 1.00 95.62 195 LEU A CA 1
ATOM 1459 C C . LEU A 1 195 ? 10.819 -5.656 -2.553 1.00 95.62 195 LEU A C 1
ATOM 1461 O O . LEU A 1 195 ? 11.729 -5.162 -3.211 1.00 95.62 195 LEU A O 1
ATOM 1465 N N . GLY A 1 196 ? 10.660 -6.975 -2.419 1.00 94.50 196 GLY A N 1
ATOM 1466 C CA . GLY A 1 196 ? 11.517 -7.967 -3.068 1.00 94.50 196 GLY A CA 1
ATOM 1467 C C . GLY A 1 196 ? 11.484 -7.857 -4.591 1.00 94.50 196 GLY A C 1
ATOM 1468 O O . GLY A 1 196 ? 12.539 -7.748 -5.209 1.00 94.50 196 GLY A O 1
ATOM 1469 N N . SER A 1 197 ? 10.283 -7.799 -5.173 1.00 92.00 197 SER A N 1
ATOM 1470 C CA . SER A 1 197 ? 10.096 -7.595 -6.615 1.00 92.00 197 SER A CA 1
ATOM 1471 C C . SER A 1 197 ? 10.713 -6.272 -7.077 1.00 92.00 197 SER A C 1
ATOM 1473 O O . SER A 1 197 ? 11.479 -6.224 -8.035 1.00 92.00 197 SER A O 1
ATOM 1475 N N . SER A 1 198 ? 10.464 -5.182 -6.346 1.00 92.56 198 SER A N 1
ATOM 1476 C CA . SER A 1 198 ? 11.014 -3.866 -6.692 1.00 92.56 198 SER A CA 1
ATOM 1477 C C . SER A 1 198 ? 12.547 -3.840 -6.637 1.00 92.56 198 SER A C 1
ATOM 1479 O O . SER A 1 198 ? 13.180 -3.253 -7.513 1.00 92.56 198 SER A O 1
ATOM 1481 N N . LEU A 1 199 ? 13.150 -4.492 -5.638 1.00 93.50 199 LEU A N 1
ATOM 1482 C CA . LEU A 1 199 ? 14.604 -4.593 -5.474 1.00 93.50 199 LEU A CA 1
ATOM 1483 C C . LEU A 1 199 ? 15.276 -5.324 -6.640 1.00 93.50 199 LEU A C 1
ATOM 1485 O O . LEU A 1 199 ? 16.306 -4.859 -7.123 1.00 93.50 199 LEU A O 1
ATOM 1489 N N . GLU A 1 200 ? 14.688 -6.425 -7.110 1.00 91.50 200 GLU A N 1
ATOM 1490 C CA . GLU A 1 200 ? 15.215 -7.206 -8.235 1.00 91.50 200 GLU A CA 1
ATOM 1491 C C . GLU A 1 200 ? 15.343 -6.351 -9.504 1.00 91.50 200 GLU A C 1
ATOM 1493 O O . GLU A 1 200 ? 16.376 -6.349 -10.182 1.00 91.50 200 GLU A O 1
ATOM 1498 N N . TRP A 1 201 ? 14.309 -5.564 -9.807 1.00 88.69 201 TRP A N 1
ATOM 1499 C CA . TRP A 1 201 ? 14.250 -4.821 -11.063 1.00 88.69 201 TRP A CA 1
ATOM 1500 C C . TRP A 1 201 ? 14.967 -3.472 -11.027 1.00 88.69 201 TRP A C 1
ATOM 1502 O O . TRP A 1 201 ? 15.421 -3.012 -12.073 1.00 88.69 201 TRP A O 1
ATOM 1512 N N . ILE A 1 202 ? 15.123 -2.836 -9.860 1.00 89.06 202 ILE A N 1
ATOM 1513 C CA . ILE A 1 202 ? 15.802 -1.530 -9.737 1.00 89.06 202 ILE A CA 1
ATOM 1514 C C . ILE A 1 202 ? 17.285 -1.596 -10.137 1.00 89.06 202 ILE A C 1
ATOM 1516 O O . ILE A 1 202 ? 17.821 -0.607 -10.636 1.00 89.06 202 ILE A O 1
ATOM 1520 N N . CYS A 1 203 ? 17.926 -2.760 -10.006 1.00 84.06 203 CYS A N 1
ATOM 1521 C CA . CYS A 1 203 ? 19.303 -2.986 -10.458 1.00 84.06 203 CYS A CA 1
ATOM 1522 C C . CYS A 1 203 ? 19.438 -3.129 -11.987 1.00 84.06 203 CYS A C 1
ATOM 1524 O O . CYS A 1 203 ? 20.553 -3.185 -12.500 1.00 84.06 203 CYS A O 1
ATOM 1526 N N . HIS A 1 204 ? 18.322 -3.164 -12.725 1.00 88.69 204 HIS A N 1
ATOM 1527 C CA . HIS A 1 204 ? 18.279 -3.386 -14.171 1.00 88.69 204 HIS A CA 1
ATOM 1528 C C . HIS A 1 204 ? 17.611 -2.196 -14.892 1.00 88.69 204 HIS A C 1
ATOM 1530 O O . HIS A 1 204 ? 16.440 -2.288 -15.270 1.00 88.69 204 HIS A O 1
ATOM 1536 N N . PRO A 1 205 ? 18.322 -1.076 -15.149 1.00 84.19 205 PRO A N 1
ATOM 1537 C CA . PRO A 1 205 ? 17.714 0.187 -15.596 1.00 84.19 205 PRO A CA 1
ATOM 1538 C C . PRO A 1 205 ? 16.865 0.087 -16.874 1.00 84.19 205 PRO A C 1
ATOM 1540 O O . PRO A 1 205 ? 15.815 0.731 -16.984 1.00 84.19 205 PRO A O 1
ATOM 1543 N N . ALA A 1 206 ? 17.295 -0.740 -17.834 1.00 86.00 206 ALA A N 1
ATOM 1544 C CA . ALA A 1 206 ? 16.591 -0.944 -19.099 1.00 86.00 206 ALA A CA 1
ATOM 1545 C C . ALA A 1 206 ? 15.243 -1.661 -18.906 1.00 86.00 206 ALA A C 1
ATOM 1547 O O . ALA A 1 206 ? 14.221 -1.223 -19.435 1.00 86.00 206 ALA A O 1
ATOM 1548 N N . VAL A 1 207 ? 15.225 -2.728 -18.101 1.00 85.44 207 VAL A N 1
ATOM 1549 C CA . VAL A 1 207 ? 14.004 -3.490 -17.794 1.00 85.44 207 VAL A CA 1
ATOM 1550 C C . VAL A 1 207 ? 13.096 -2.690 -16.868 1.00 85.44 207 VAL A C 1
ATOM 1552 O O . VAL A 1 207 ? 11.881 -2.649 -17.058 1.00 85.44 207 VAL A O 1
ATOM 1555 N N . PHE A 1 208 ? 13.688 -1.977 -15.909 1.00 88.00 208 PHE A N 1
ATOM 1556 C CA . PHE A 1 208 ? 12.953 -1.138 -14.979 1.00 88.00 208 PHE A CA 1
ATOM 1557 C C . PHE A 1 208 ? 12.125 -0.076 -15.697 1.00 88.00 208 PHE A C 1
ATOM 1559 O O . PHE A 1 208 ? 10.932 0.079 -15.434 1.00 88.00 208 PHE A O 1
ATOM 1566 N N . SER A 1 209 ? 12.753 0.636 -16.633 1.00 85.12 209 SER A N 1
ATOM 1567 C CA . SER A 1 209 ? 12.110 1.722 -17.373 1.00 85.12 209 SER A CA 1
ATOM 1568 C C . SER A 1 209 ? 10.982 1.228 -18.279 1.00 85.12 209 SER A C 1
ATOM 1570 O O . SER A 1 209 ? 9.986 1.934 -18.442 1.00 85.12 209 SER A O 1
ATOM 1572 N N . ARG A 1 210 ? 11.128 0.025 -18.847 1.00 86.81 210 ARG A N 1
ATOM 1573 C CA . ARG A 1 210 ? 10.156 -0.571 -19.771 1.00 86.81 210 ARG A CA 1
ATOM 1574 C C . ARG A 1 210 ? 8.971 -1.209 -19.040 1.00 86.81 210 ARG A C 1
ATOM 1576 O O . ARG A 1 210 ? 7.826 -0.888 -19.354 1.00 86.81 210 ARG A O 1
ATOM 1583 N N . ASP A 1 211 ? 9.251 -2.054 -18.047 1.00 83.81 211 ASP A N 1
ATOM 1584 C CA . ASP A 1 211 ? 8.270 -2.999 -17.497 1.00 83.81 211 ASP A CA 1
ATOM 1585 C C . ASP A 1 211 ? 7.996 -2.771 -16.001 1.00 83.81 211 ASP A C 1
ATOM 1587 O O . ASP A 1 211 ? 6.840 -2.641 -15.588 1.00 83.81 211 ASP A O 1
ATOM 1591 N N . ALA A 1 212 ? 9.040 -2.664 -15.172 1.00 89.19 212 ALA A N 1
ATOM 1592 C CA . ALA A 1 212 ? 8.864 -2.692 -13.716 1.00 89.19 212 ALA A CA 1
ATOM 1593 C C . ALA A 1 212 ? 8.338 -1.371 -13.131 1.00 89.19 212 ALA A C 1
ATOM 1595 O O . ALA A 1 212 ? 7.609 -1.380 -12.142 1.00 89.19 212 ALA A O 1
ATOM 1596 N N . ARG A 1 213 ? 8.627 -0.221 -13.756 1.00 93.38 213 ARG A N 1
ATOM 1597 C CA . ARG A 1 213 ? 8.189 1.098 -13.265 1.00 93.38 213 ARG A CA 1
ATOM 1598 C C . ARG A 1 213 ? 6.675 1.180 -13.067 1.00 93.38 213 ARG A C 1
ATOM 1600 O O . ARG A 1 213 ? 6.214 1.734 -12.071 1.00 93.38 213 ARG A O 1
ATOM 1607 N N . LYS A 1 214 ? 5.897 0.637 -14.010 1.00 93.25 214 LYS A N 1
ATOM 1608 C CA . LYS A 1 214 ? 4.427 0.621 -13.921 1.00 93.25 214 LYS A CA 1
ATOM 1609 C C . LYS A 1 214 ? 3.947 -0.301 -12.803 1.00 93.25 214 LYS A C 1
ATOM 1611 O O . LYS A 1 214 ? 3.011 0.061 -12.101 1.00 93.25 214 LYS A O 1
ATOM 1616 N N . ALA A 1 215 ? 4.608 -1.443 -12.612 1.00 92.12 215 ALA A N 1
ATOM 1617 C CA . ALA A 1 215 ? 4.307 -2.357 -11.515 1.00 92.12 215 ALA A CA 1
ATOM 1618 C C . ALA A 1 215 ? 4.571 -1.707 -10.146 1.00 92.12 215 ALA A C 1
ATOM 1620 O O . ALA A 1 215 ? 3.715 -1.773 -9.272 1.00 92.12 215 ALA A O 1
ATOM 1621 N N . VAL A 1 216 ? 5.686 -0.984 -9.981 1.00 94.12 216 VAL A N 1
ATOM 1622 C CA . VAL A 1 216 ? 5.984 -0.260 -8.731 1.00 94.12 216 VAL A CA 1
ATOM 1623 C C . VAL A 1 216 ? 4.964 0.855 -8.467 1.00 94.12 216 VAL A C 1
ATOM 1625 O O . VAL A 1 216 ? 4.488 0.998 -7.345 1.00 94.12 216 VAL A O 1
ATOM 1628 N N . LEU A 1 217 ? 4.575 1.626 -9.490 1.00 94.81 217 LEU A N 1
ATOM 1629 C CA . LEU A 1 217 ? 3.516 2.640 -9.361 1.00 94.81 217 LEU A CA 1
ATOM 1630 C C . LEU A 1 217 ? 2.170 2.027 -8.960 1.00 94.81 217 LEU A C 1
ATOM 1632 O O . LEU A 1 217 ? 1.462 2.579 -8.118 1.00 94.81 217 LEU A O 1
ATOM 1636 N N . GLN A 1 218 ? 1.835 0.877 -9.541 1.00 94.19 218 GLN A N 1
ATOM 1637 C CA . GLN A 1 218 ? 0.639 0.126 -9.187 1.00 94.19 218 GLN A CA 1
ATOM 1638 C C . GLN A 1 218 ? 0.700 -0.347 -7.728 1.00 94.19 218 GLN A C 1
ATOM 1640 O O . GLN A 1 218 ? -0.251 -0.122 -6.981 1.00 94.19 218 GLN A O 1
ATOM 1645 N N . ALA A 1 219 ? 1.829 -0.912 -7.291 1.00 94.38 219 ALA A N 1
ATOM 1646 C CA . ALA A 1 219 ? 2.040 -1.331 -5.907 1.00 94.38 219 ALA A CA 1
ATOM 1647 C C . ALA A 1 219 ? 1.894 -0.156 -4.923 1.00 94.38 219 ALA A C 1
ATOM 1649 O O . ALA A 1 219 ? 1.194 -0.280 -3.920 1.00 94.38 219 ALA A O 1
ATOM 1650 N N . ILE A 1 220 ? 2.467 1.012 -5.239 1.00 96.25 220 ILE A N 1
ATOM 1651 C CA . ILE A 1 220 ? 2.284 2.253 -4.465 1.00 96.25 220 ILE A CA 1
ATOM 1652 C C . ILE A 1 220 ? 0.798 2.594 -4.338 1.00 96.25 220 ILE A C 1
ATOM 1654 O O . ILE A 1 220 ? 0.309 2.826 -3.231 1.00 96.25 220 ILE A O 1
ATOM 1658 N N . GLY A 1 221 ? 0.057 2.597 -5.448 1.00 95.62 221 GLY A N 1
ATOM 1659 C CA . GLY A 1 221 ? -1.376 2.887 -5.446 1.00 95.62 221 GLY A CA 1
ATOM 1660 C C . GLY A 1 221 ? -2.169 1.900 -4.589 1.00 95.62 221 GLY A C 1
ATOM 1661 O O . GLY A 1 221 ? -2.999 2.306 -3.777 1.00 95.62 221 GLY A O 1
ATOM 1662 N N . VAL A 1 222 ? -1.877 0.609 -4.710 1.00 95.38 222 VAL A N 1
ATOM 1663 C CA . VAL A 1 222 ? -2.563 -0.471 -3.989 1.00 95.38 222 VAL A CA 1
ATOM 1664 C C . VAL A 1 222 ? -2.301 -0.395 -2.487 1.00 95.38 222 VAL A C 1
ATOM 1666 O O . VAL A 1 222 ? -3.242 -0.391 -1.695 1.00 95.38 222 VAL A O 1
ATOM 1669 N N . VAL A 1 223 ? -1.035 -0.270 -2.083 1.00 95.25 223 VAL A N 1
ATOM 1670 C CA . VAL A 1 223 ? -0.634 -0.220 -0.670 1.00 95.25 223 VAL A CA 1
ATOM 1671 C C . VAL A 1 223 ? -1.123 1.071 0.001 1.00 95.25 223 VAL A C 1
ATOM 1673 O O . VAL A 1 223 ? -1.675 1.038 1.107 1.00 95.25 223 VAL A O 1
ATOM 1676 N N . SER A 1 224 ? -0.983 2.220 -0.668 1.00 96.19 224 SER A N 1
ATOM 1677 C CA . SER A 1 224 ? -1.442 3.506 -0.124 1.00 96.19 224 SER A CA 1
ATOM 1678 C C . SER A 1 224 ? -2.960 3.615 -0.049 1.00 96.19 224 SER A C 1
ATOM 1680 O O . SER A 1 224 ? -3.464 4.176 0.917 1.00 96.19 224 SER A O 1
ATOM 1682 N N . SER A 1 225 ? -3.711 3.072 -1.007 1.00 94.69 225 SER A N 1
ATOM 1683 C CA . SER A 1 225 ? -5.176 3.191 -1.015 1.00 94.69 225 SER A CA 1
ATOM 1684 C C . SER A 1 225 ? -5.904 2.023 -0.356 1.00 94.69 225 SER A C 1
ATOM 1686 O O . SER A 1 225 ? -7.097 2.154 -0.089 1.00 94.69 225 SER A O 1
ATOM 1688 N N . GLN A 1 226 ? -5.213 0.907 -0.088 1.00 93.44 226 GLN A N 1
ATOM 1689 C CA . GLN A 1 226 ? -5.818 -0.356 0.356 1.00 93.44 226 GLN A CA 1
ATOM 1690 C C . GLN A 1 226 ? -6.871 -0.887 -0.627 1.00 93.44 226 GLN A C 1
ATOM 1692 O O . GLN A 1 226 ? -7.875 -1.488 -0.237 1.00 93.44 226 GLN A O 1
ATOM 1697 N N . ARG A 1 227 ? -6.666 -0.638 -1.925 1.00 91.06 227 ARG A N 1
ATOM 1698 C CA . ARG A 1 227 ? -7.572 -1.062 -2.997 1.00 91.06 227 ARG A CA 1
ATOM 1699 C C . ARG A 1 227 ? -6.817 -1.905 -4.007 1.00 91.06 227 ARG A C 1
ATOM 1701 O O . ARG A 1 227 ? -5.741 -1.532 -4.457 1.00 91.06 227 ARG A O 1
ATOM 1708 N N . GLY A 1 228 ? -7.419 -3.022 -4.388 1.00 88.94 228 GLY A N 1
ATOM 1709 C CA . GLY A 1 228 ? -6.927 -3.908 -5.433 1.00 88.94 228 GLY A CA 1
ATOM 1710 C C . GLY A 1 228 ? -8.086 -4.345 -6.315 1.00 88.94 228 GLY A C 1
ATOM 1711 O O . GLY A 1 228 ? -9.187 -4.585 -5.824 1.00 88.94 228 GLY A O 1
ATOM 1712 N N . TYR A 1 229 ? -7.836 -4.436 -7.617 1.00 88.31 229 TYR A N 1
ATOM 1713 C CA . TYR A 1 229 ? -8.817 -4.905 -8.607 1.00 88.31 229 TYR A CA 1
ATOM 1714 C C . TYR A 1 229 ? -8.266 -6.039 -9.473 1.00 88.31 229 TYR A C 1
ATOM 1716 O O . TYR A 1 229 ? -8.938 -6.514 -10.383 1.00 88.31 229 TYR A O 1
ATOM 1724 N N . THR A 1 230 ? -7.027 -6.454 -9.209 1.00 89.19 230 THR A N 1
ATOM 1725 C CA . THR A 1 230 ? -6.359 -7.548 -9.907 1.00 89.19 230 THR A CA 1
ATOM 1726 C C . THR A 1 230 ? -5.714 -8.480 -8.882 1.00 89.19 230 THR A C 1
ATOM 1728 O O . THR A 1 230 ? -5.730 -8.200 -7.685 1.00 89.19 230 THR A O 1
ATOM 1731 N N . PHE A 1 231 ? -5.183 -9.606 -9.347 1.00 90.44 231 PHE A N 1
ATOM 1732 C CA . PHE A 1 231 ? -4.526 -10.616 -8.516 1.00 90.44 231 PHE A CA 1
ATOM 1733 C C . PHE A 1 231 ? -3.085 -10.864 -8.994 1.00 90.44 231 PHE A C 1
ATOM 1735 O O . PHE A 1 231 ? -2.576 -11.974 -8.866 1.00 90.44 231 PHE A O 1
ATOM 1742 N N . ARG A 1 232 ? -2.445 -9.862 -9.623 1.00 88.25 232 ARG A N 1
ATOM 1743 C CA . ARG A 1 232 ? -1.109 -10.026 -10.221 1.00 88.25 232 ARG A CA 1
ATOM 1744 C C . ARG A 1 232 ? -0.010 -10.031 -9.167 1.00 88.25 232 ARG A C 1
ATOM 1746 O O . ARG A 1 232 ? 0.970 -10.749 -9.336 1.00 88.25 232 ARG A O 1
ATOM 1753 N N . THR A 1 233 ? -0.176 -9.267 -8.091 1.00 91.12 233 THR A N 1
ATOM 1754 C CA . THR A 1 233 ? 0.732 -9.295 -6.939 1.00 91.12 233 THR A CA 1
ATOM 1755 C C . THR A 1 233 ? 0.029 -9.767 -5.671 1.00 91.12 233 THR A C 1
ATOM 1757 O O . THR A 1 233 ? -1.201 -9.749 -5.566 1.00 91.12 233 THR A O 1
ATOM 1760 N N . THR A 1 234 ? 0.815 -10.175 -4.673 1.00 91.69 234 THR A N 1
ATOM 1761 C CA . THR A 1 234 ? 0.287 -10.586 -3.367 1.00 91.69 234 THR A CA 1
ATOM 1762 C C . THR A 1 234 ? -0.487 -9.450 -2.701 1.00 91.69 234 THR A C 1
ATOM 1764 O O . THR A 1 234 ? -1.573 -9.686 -2.178 1.00 91.69 234 THR A O 1
ATOM 1767 N N . SER A 1 235 ? 0.017 -8.211 -2.754 1.00 91.75 235 SER A N 1
ATOM 1768 C CA . SER A 1 235 ? -0.688 -7.069 -2.159 1.00 91.75 235 SER A CA 1
ATOM 1769 C C . SER A 1 235 ? -1.997 -6.784 -2.883 1.00 91.75 235 SER A C 1
ATOM 1771 O O . SER A 1 235 ? -3.022 -6.588 -2.237 1.00 91.75 235 SER A O 1
ATOM 1773 N N . GLU A 1 236 ? -2.005 -6.823 -4.215 1.00 92.88 236 GLU A N 1
ATOM 1774 C CA . GLU A 1 236 ? -3.233 -6.658 -4.992 1.00 92.88 236 GLU A CA 1
ATOM 1775 C C . GLU A 1 236 ? -4.275 -7.722 -4.656 1.00 92.88 236 GLU A C 1
ATOM 1777 O O . GLU A 1 236 ? -5.419 -7.375 -4.367 1.00 92.88 236 GLU A O 1
ATOM 1782 N N . ALA A 1 237 ? -3.868 -8.993 -4.614 1.00 92.19 237 ALA A N 1
ATOM 1783 C CA . ALA A 1 237 ? -4.745 -10.107 -4.279 1.00 92.19 237 ALA A CA 1
ATOM 1784 C C . ALA A 1 237 ? -5.357 -9.967 -2.874 1.00 92.19 237 ALA A C 1
ATOM 1786 O O . ALA A 1 237 ? -6.546 -10.239 -2.692 1.00 92.19 237 ALA A O 1
ATOM 1787 N N . LEU A 1 238 ? -4.575 -9.500 -1.892 1.00 92.56 238 LEU A N 1
ATOM 1788 C CA . LEU A 1 238 ? -5.045 -9.272 -0.522 1.00 92.56 238 LEU A CA 1
ATOM 1789 C C . LEU A 1 238 ? -6.165 -8.227 -0.454 1.00 92.56 238 LEU A C 1
ATOM 1791 O O . LEU A 1 238 ? -7.148 -8.430 0.260 1.00 92.56 238 LEU A O 1
ATOM 1795 N N . TRP A 1 239 ? -6.042 -7.121 -1.192 1.00 92.19 239 TRP A N 1
ATOM 1796 C CA . TRP A 1 239 ? -7.053 -6.057 -1.187 1.00 92.19 239 TRP A CA 1
ATOM 1797 C C . TRP A 1 239 ? -8.231 -6.366 -2.113 1.00 92.19 239 TRP A C 1
ATOM 1799 O O . TRP A 1 239 ? -9.379 -6.123 -1.741 1.00 92.19 239 TRP A O 1
ATOM 1809 N N . ALA A 1 240 ? -7.974 -6.969 -3.276 1.00 91.88 240 ALA A N 1
ATOM 1810 C CA . ALA A 1 240 ? -9.000 -7.413 -4.216 1.00 91.88 240 ALA A CA 1
ATOM 1811 C C . ALA A 1 240 ? -9.912 -8.485 -3.608 1.00 91.88 240 ALA A C 1
ATOM 1813 O O . ALA A 1 240 ? -11.131 -8.439 -3.776 1.00 91.88 240 ALA A O 1
ATOM 1814 N N . GLY A 1 241 ? -9.342 -9.420 -2.841 1.00 87.50 241 GLY A N 1
ATOM 1815 C CA . GLY A 1 241 ? -10.082 -10.501 -2.190 1.00 87.50 241 GLY A CA 1
ATOM 1816 C C . GLY A 1 241 ? -11.133 -10.033 -1.177 1.00 87.50 241 GLY A C 1
ATOM 1817 O O . GLY A 1 241 ? -12.078 -10.773 -0.906 1.00 87.50 241 GLY A O 1
ATOM 1818 N N . ARG A 1 242 ? -11.023 -8.802 -0.655 1.00 86.81 242 ARG A N 1
ATOM 1819 C CA . ARG A 1 242 ? -12.007 -8.221 0.277 1.00 86.81 242 ARG A CA 1
ATOM 1820 C C . ARG A 1 242 ? -13.308 -7.817 -0.402 1.00 86.81 242 ARG A C 1
ATOM 1822 O O . ARG A 1 242 ? -14.310 -7.638 0.282 1.00 86.81 242 ARG A O 1
ATOM 1829 N N . ILE A 1 243 ? -13.298 -7.666 -1.726 1.00 85.56 243 ILE A N 1
ATOM 1830 C CA . ILE A 1 243 ? -14.466 -7.287 -2.515 1.00 85.56 243 ILE A CA 1
ATOM 1831 C C . ILE A 1 243 ? -14.963 -8.544 -3.244 1.00 85.56 243 ILE A C 1
ATOM 1833 O O . ILE A 1 243 ? -14.381 -8.930 -4.262 1.00 85.56 243 ILE A O 1
ATOM 1837 N N . PRO A 1 244 ? -16.059 -9.186 -2.791 1.00 82.69 244 PRO A N 1
ATOM 1838 C CA . PRO A 1 244 ? -16.534 -10.443 -3.377 1.00 82.69 244 PRO A CA 1
ATOM 1839 C C . PRO A 1 244 ? -16.787 -10.358 -4.887 1.00 82.69 244 PRO A C 1
ATOM 1841 O O . PRO A 1 244 ? -16.553 -11.325 -5.612 1.00 82.69 244 PRO A O 1
ATOM 1844 N N . GLY A 1 245 ? -17.232 -9.193 -5.371 1.00 84.44 245 GLY A N 1
ATOM 1845 C CA . GLY A 1 245 ? -17.460 -8.945 -6.794 1.00 84.44 245 GLY A CA 1
ATOM 1846 C C . GLY A 1 245 ? -16.186 -9.010 -7.641 1.00 84.44 245 GLY A C 1
ATOM 1847 O O . GLY A 1 245 ? -16.219 -9.576 -8.729 1.00 84.44 245 GLY A O 1
ATOM 1848 N N . VAL A 1 246 ? -15.055 -8.508 -7.133 1.00 87.00 246 VAL A N 1
ATOM 1849 C CA . VAL A 1 246 ? -13.773 -8.490 -7.864 1.00 87.00 246 VAL A CA 1
ATOM 1850 C C . VAL A 1 246 ? -13.246 -9.908 -8.067 1.00 87.00 246 VAL A C 1
ATOM 1852 O O . VAL A 1 246 ? -12.831 -10.267 -9.171 1.00 87.00 246 VAL A O 1
ATOM 1855 N N . ARG A 1 247 ? -13.321 -10.745 -7.025 1.00 85.81 247 ARG A N 1
ATOM 1856 C CA . ARG A 1 247 ? -12.930 -12.156 -7.117 1.00 85.81 247 ARG A CA 1
ATOM 1857 C C . ARG A 1 247 ? -13.795 -12.913 -8.124 1.00 85.81 247 ARG A C 1
ATOM 1859 O O . ARG A 1 247 ? -13.255 -13.511 -9.045 1.00 85.81 247 ARG A O 1
ATOM 1866 N N . ARG A 1 248 ? -15.125 -12.807 -8.012 1.00 87.69 248 ARG A N 1
ATOM 1867 C CA . ARG A 1 248 ? -16.059 -13.462 -8.947 1.00 87.69 248 ARG A CA 1
ATOM 1868 C C . ARG A 1 248 ? -15.819 -13.040 -10.393 1.00 87.69 248 ARG A C 1
ATOM 1870 O O . ARG A 1 248 ? -15.833 -13.889 -11.275 1.00 87.69 248 ARG A O 1
ATOM 1877 N N . LEU A 1 249 ? -15.598 -11.746 -10.635 1.00 87.69 249 LEU A N 1
ATOM 1878 C CA . LEU A 1 249 ? -15.298 -11.233 -11.971 1.00 87.69 249 LEU A CA 1
ATOM 1879 C C . LEU A 1 249 ? -13.996 -11.828 -12.518 1.00 87.69 249 LEU A C 1
ATOM 1881 O O . LEU A 1 249 ? -13.938 -12.208 -13.684 1.00 87.69 249 LEU A O 1
ATOM 1885 N N . THR A 1 250 ? -12.969 -11.933 -11.675 1.00 86.56 250 THR A N 1
ATOM 1886 C CA . THR A 1 250 ? -11.671 -12.500 -12.063 1.00 86.56 250 THR A CA 1
ATOM 1887 C C . THR A 1 250 ? -11.782 -13.988 -12.385 1.00 86.56 250 THR A C 1
ATOM 1889 O O . THR A 1 250 ? -11.268 -14.417 -13.417 1.00 86.56 250 THR A O 1
ATOM 1892 N N . ASP A 1 251 ? -12.487 -14.753 -11.549 1.00 87.50 251 ASP A N 1
ATOM 1893 C CA . ASP A 1 251 ? -12.717 -16.185 -11.762 1.00 87.50 251 ASP A CA 1
ATOM 1894 C C . ASP A 1 251 ? -13.495 -16.409 -13.072 1.00 87.50 251 ASP A C 1
ATOM 1896 O O . ASP A 1 251 ? -13.026 -17.118 -13.957 1.00 87.50 251 ASP A O 1
ATOM 1900 N N . ARG A 1 252 ? -14.600 -15.680 -13.287 1.00 88.81 252 ARG A N 1
ATOM 1901 C CA . ARG A 1 252 ? -15.371 -15.739 -14.545 1.00 88.81 252 ARG A CA 1
ATOM 1902 C C . ARG A 1 252 ? -14.558 -15.332 -15.773 1.00 88.81 252 ARG A C 1
ATOM 1904 O O . ARG A 1 252 ? -14.670 -15.960 -16.819 1.00 88.81 252 ARG A O 1
ATOM 1911 N N . SER A 1 253 ? -13.721 -14.301 -15.657 1.00 86.25 253 SER A N 1
ATOM 1912 C CA . SER A 1 253 ? -12.822 -13.877 -16.737 1.00 86.25 253 SER A CA 1
ATOM 1913 C C . SER A 1 253 ? -11.783 -14.949 -17.088 1.00 86.25 253 SER A C 1
ATOM 1915 O O . SER A 1 253 ? -11.318 -15.006 -18.229 1.00 86.25 253 SER A O 1
ATOM 1917 N N . ARG A 1 254 ? -11.385 -15.792 -16.129 1.00 85.44 254 ARG A N 1
ATOM 1918 C CA . ARG A 1 254 ? -10.517 -16.942 -16.389 1.00 85.44 254 ARG A CA 1
ATOM 1919 C C . ARG A 1 254 ? -11.277 -18.041 -17.127 1.00 85.44 254 ARG A C 1
ATOM 1921 O O . ARG A 1 254 ? -10.773 -18.491 -18.151 1.00 85.44 254 ARG A O 1
ATOM 1928 N N . ASP A 1 255 ? -12.472 -18.390 -16.657 1.00 88.12 255 ASP A N 1
ATOM 1929 C CA . ASP A 1 255 ? -13.324 -19.405 -17.290 1.00 88.12 255 ASP A CA 1
ATOM 1930 C C . ASP A 1 255 ? -13.612 -19.052 -18.757 1.00 88.12 255 ASP A C 1
ATOM 1932 O O . ASP A 1 255 ? -13.476 -19.889 -19.642 1.00 88.12 255 ASP A O 1
ATOM 1936 N N . TRP A 1 256 ? -13.935 -17.785 -19.045 1.00 85.12 256 TRP A N 1
ATOM 1937 C CA . TRP A 1 256 ? -14.203 -17.327 -20.414 1.00 85.12 256 TRP A CA 1
ATOM 1938 C C . TRP A 1 256 ? -12.997 -17.417 -21.346 1.00 85.12 256 TRP A C 1
ATOM 1940 O O . TRP A 1 256 ? -13.171 -17.695 -22.528 1.00 85.12 256 TRP A O 1
ATOM 1950 N N . ARG A 1 257 ? -11.781 -17.191 -20.836 1.00 82.50 257 ARG A N 1
ATOM 1951 C CA . ARG A 1 257 ? -10.566 -17.369 -21.644 1.00 82.50 257 ARG A CA 1
ATOM 1952 C C . ARG A 1 257 ? -10.326 -18.840 -21.966 1.00 82.50 257 ARG A C 1
ATOM 1954 O O . ARG A 1 257 ? -9.997 -19.153 -23.098 1.00 82.50 257 ARG A O 1
ATOM 1961 N N . GLN A 1 258 ? -10.543 -19.726 -20.995 1.00 80.12 258 GLN A N 1
ATOM 1962 C CA . GLN A 1 258 ? -10.354 -21.167 -21.179 1.00 80.12 258 GLN A CA 1
ATOM 1963 C C . GLN A 1 258 ? -11.388 -21.763 -22.142 1.00 80.12 258 GLN A C 1
ATOM 1965 O O . GLN A 1 258 ? -11.010 -22.467 -23.068 1.00 80.12 258 GLN A O 1
ATOM 1970 N N . ALA A 1 259 ? -12.664 -21.399 -21.997 1.00 74.06 259 ALA A N 1
ATOM 1971 C CA . ALA A 1 259 ? -13.718 -21.839 -22.912 1.00 74.06 259 ALA A CA 1
ATOM 1972 C C . ALA A 1 259 ? -13.515 -21.324 -24.352 1.00 74.06 259 ALA A C 1
ATOM 1974 O O . ALA A 1 259 ? -13.861 -22.007 -25.312 1.00 74.06 259 ALA A O 1
ATOM 1975 N N . GLY A 1 260 ? -12.951 -20.121 -24.515 1.00 66.56 260 GLY A N 1
ATOM 1976 C CA . GLY A 1 260 ? -12.608 -19.577 -25.831 1.00 66.56 260 GLY A CA 1
ATOM 1977 C C . GLY A 1 260 ? -11.471 -20.339 -26.516 1.00 66.56 260 GLY A C 1
ATOM 1978 O O . GLY A 1 260 ? -11.556 -20.601 -27.712 1.00 66.56 260 GLY A O 1
ATOM 1979 N N . ASP A 1 261 ? -10.444 -20.738 -25.764 1.00 63.34 261 ASP A N 1
ATOM 1980 C CA . ASP A 1 261 ? -9.316 -21.509 -26.298 1.00 63.34 261 ASP A CA 1
ATOM 1981 C C . ASP A 1 261 ? -9.728 -22.946 -26.680 1.00 63.34 261 ASP A C 1
ATOM 1983 O O . ASP A 1 261 ? -9.251 -23.474 -27.684 1.00 63.34 261 ASP A O 1
ATOM 1987 N N . GLU A 1 262 ? -10.645 -23.564 -25.928 1.00 60.75 262 GLU A N 1
ATOM 1988 C CA . GLU A 1 262 ? -11.217 -24.883 -26.250 1.00 60.75 262 GLU A CA 1
ATOM 1989 C C . GLU A 1 262 ? -12.041 -24.846 -27.548 1.00 60.75 262 GLU A C 1
ATOM 1991 O O . GLU A 1 262 ? -11.831 -25.676 -28.430 1.00 60.75 262 GLU A O 1
ATOM 1996 N N . HIS A 1 263 ? -12.889 -23.829 -27.728 1.00 57.06 263 HIS A N 1
ATOM 1997 C CA . HIS A 1 263 ? -13.687 -23.660 -28.949 1.00 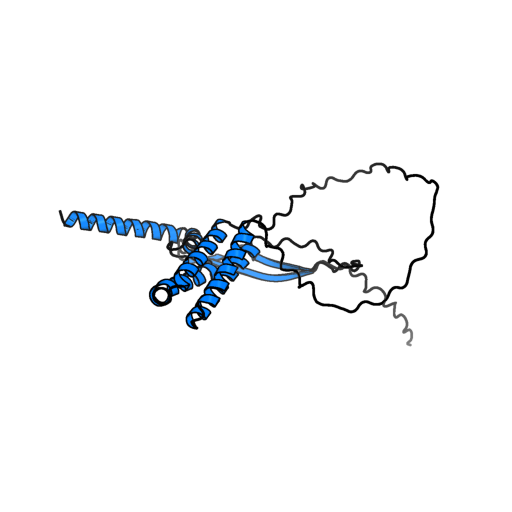57.06 263 HIS A CA 1
ATOM 1998 C C . HIS A 1 263 ? -12.824 -23.394 -30.194 1.00 57.06 263 HIS A C 1
ATOM 2000 O O . HIS A 1 263 ? -13.158 -23.835 -31.290 1.00 57.06 263 HIS A O 1
ATOM 2006 N N . ILE A 1 264 ? -11.702 -22.681 -30.047 1.00 57.41 264 ILE A N 1
ATOM 2007 C CA . ILE A 1 264 ? -10.761 -22.458 -31.154 1.00 57.41 264 ILE A CA 1
ATOM 2008 C C . ILE A 1 264 ? -10.003 -23.749 -31.484 1.00 57.41 264 ILE A C 1
ATOM 2010 O O . ILE A 1 264 ? -9.758 -24.015 -32.652 1.00 57.41 264 ILE A O 1
ATOM 2014 N N . MET A 1 265 ? -9.646 -24.581 -30.502 1.00 59.25 265 MET A N 1
ATOM 2015 C CA . MET A 1 265 ? -8.987 -25.866 -30.777 1.00 59.25 265 MET A CA 1
ATOM 2016 C C . MET A 1 265 ? -9.909 -26.891 -31.452 1.00 59.25 265 MET A C 1
ATOM 2018 O O . MET A 1 265 ? -9.423 -27.693 -32.247 1.00 59.25 265 MET A O 1
ATOM 2022 N N . GLU A 1 266 ? -11.216 -26.852 -31.188 1.00 58.81 266 GLU A N 1
ATOM 2023 C CA . GLU A 1 266 ? -12.196 -27.733 -31.840 1.00 58.81 266 GLU A CA 1
ATOM 2024 C C . GLU A 1 266 ? -12.479 -27.360 -33.307 1.00 58.81 266 GLU A C 1
ATOM 2026 O O . GLU A 1 266 ? -12.856 -28.230 -34.085 1.00 58.81 266 GLU A O 1
ATOM 2031 N N . GLU A 1 267 ? -12.250 -26.109 -33.722 1.00 55.59 267 GLU A N 1
ATOM 2032 C CA . GLU A 1 267 ? -12.495 -25.646 -35.102 1.00 55.59 267 GLU A CA 1
ATOM 2033 C C . GLU A 1 267 ? -11.350 -25.991 -36.087 1.00 55.59 267 GLU A C 1
ATOM 2035 O O . GLU A 1 267 ? -11.493 -25.825 -37.297 1.00 55.59 267 GLU A O 1
ATOM 2040 N N . TYR A 1 268 ? -10.211 -26.491 -35.587 1.00 50.69 268 TYR A N 1
ATOM 2041 C CA . TYR A 1 268 ? -9.032 -26.877 -36.386 1.00 50.69 268 TYR A CA 1
ATOM 2042 C C . TYR A 1 268 ? -8.795 -28.398 -36.468 1.00 50.69 268 TYR A C 1
ATOM 2044 O O . TYR A 1 268 ? -7.700 -28.825 -36.848 1.00 50.69 268 TYR A O 1
ATOM 2052 N N . ASN A 1 269 ? -9.798 -29.214 -36.136 1.00 46.09 269 ASN A N 1
ATOM 2053 C CA . ASN A 1 269 ? -9.760 -30.678 -36.232 1.00 46.09 269 ASN A CA 1
ATOM 2054 C C . ASN A 1 269 ? -10.908 -31.200 -37.108 1.00 46.09 269 ASN A C 1
ATOM 2056 O O . ASN A 1 269 ? -10.740 -32.284 -37.709 1.00 46.09 269 ASN A O 1
#

Foldseek 3Di:
DDDDPDDPDDPPDPPPPPQDFDKAWDDKDKDWFFDPVVVRPIDIDPDIDIDIDTDDDQDPPPPDDDGPPDPDQDDQVVVLLVLLLLLLVLLVVLLVCLVVVNLVVNLVSLVVSLVQLVQQLVQHDDPDPDDDPPDDDDDDDDDDDDDDDDDDDDDDDDDDDDDDDDDDDDDPDPDPDRNNPPHDSLSSVLSSQLSVLSSVCSVPSVCCVVPVVVVSVVSSVCSNVLAALDDPGSSNCVSLVVDVVSVVVHVVVVVVVVVVVVVVVVVVD

Sequence (269 aa):
MISGLEALGPIEQEDQRTLSVDELPLLQADLVWGDIVRGCQISQLPRLSLLAITMLPSSKKATYGRPVTPPIPPHPSVVQRRMELLTSDMLSRALSLVSRGQHERAHHLLSETRSILKGLGKGGLPPLPAPAPNGALPPTPRVPEHKMSALDANFPPPPPSSRGPSSPFESEPSSPFVPAAGIDRSTMLGLDMELGSSLEWICHPAVFSRDARKAVLQAIGVVSSQRGYTFRTTSEALWAGRIPGVRRLTDRSRDWRQAGDEHIMEEYN

Organism: Dothistroma septosporum (strain NZE10 / CBS 128990) (NCBI:txid675120)

Radius of gyration: 32.46 Å; chains: 1; bounding box: 71×88×104 Å

pLDDT: mean 72.3, std 21.84, range [29.98, 98.0]

Secondary structure (DSSP, 8-state):
-------------GGGS--PPEEEEEEEE--EEEETTTTTEEEE-SS-EEEEEEE----TT--SS---S--PPPPHHHHHHHHHHHHHHHHHHHHHHHHTT-HHHHHHHHHHHHHHHHHHHTT-PPPPPPPPS----PPPP---------------PPPPPPP-PPP-----------TTTT--HHHHHHHHHHHHHHHHHHT-HHHIIIIIHHHHHHHHHHHHHT--S--SSHHHHHHHTTSHHHHHHHHHHHHHHHHHHHHHHHTT-